Protein AF-A0A7S2A0U9-F1 (afdb_monomer)

Organism: Trieres chinensis (NCBI:txid1514140)

Sequence (235 aa):
ARPLRLPSRVHSVLRSARREAARLRARLDRDPSLDEVAASLGVSTERLRFYGLVGRNAVPVESTVEIYDPDAYGPDGNAAYADEETYESVTGKGEALLHSGEEEFVEEEEEWVEPQDKIVAPLRDFIPDRDEPKPDDAALQDIMRSDIDDLLTKTLDEREIAVIRMRFGISPENEDDSLVYREGMTFQTIGNHLGISRQRAAQIEAKALEKLRDSYSSVFIEQYLDDDHSAEVSL

Foldseek 3Di:
DAPDDDDPVLVVLLVQLVVLQVVVCVVVVDRDDLCSSCVVVVHDSVVSVVSVVVVDGDDPQQDKDKDDDPQLADPVRDGPPDDPVNVCVVVVDDDDDDDDDDDDDDPPPPDDDDDPPIDIGGNNVVDDDPVDDDPVRVVVVVVLLVVVVVLCVVFHDPLLSLLVQQQALRDDPVQPVPPSRNHGDQLPVSCVVVVHHSVVSVVSPVVSVVRSVVVVPDDPPVVVVPDPVVPPPDD

Solvent-accessible surface area (backbone atoms only — not comparable to full-atom values): 14672 Å² total; per-residue (Å²): 136,65,95,72,86,73,58,69,68,57,54,52,50,55,53,50,46,55,51,47,37,54,57,41,23,76,71,66,81,42,88,63,52,66,58,59,41,16,58,76,68,75,45,56,43,69,58,50,52,50,50,51,61,75,62,52,78,84,77,65,52,77,42,75,39,80,46,72,58,74,75,53,36,39,101,85,70,46,62,60,80,70,52,73,74,59,53,54,72,75,63,70,71,77,76,94,72,93,69,95,69,94,73,81,83,75,83,74,78,80,74,83,75,76,76,86,70,58,50,76,44,42,43,52,84,74,57,79,73,84,83,62,74,51,72,68,58,51,54,49,52,54,52,53,51,52,54,51,52,52,50,41,63,77,73,43,52,76,66,38,38,52,48,47,26,37,40,66,24,50,52,56,94,91,38,76,86,38,79,74,20,77,49,53,47,52,44,58,58,50,6,64,77,70,75,45,52,40,69,54,39,51,51,41,43,55,54,41,53,51,51,50,57,75,67,58,82,72,84,63,73,68,72,75,66,64,81,69,85,73,70,77,86,76,129

InterPro domains:
  IPR007630 RNA polymerase sigma-70 region 4 [PF04545] (155-213)
  IPR013324 RNA polymerase sigma factor, region 3/4-like [SSF88659] (2-51)
  IPR013324 RNA polymerase sigma factor, region 3/4-like [SSF88659] (123-225)
  IPR014284 RNA polymerase sigma-70-like domain [TIGR02937] (14-214)
  IPR036388 Winged helix-like DNA-binding domain superfamily [G3DSA:1.10.10.10] (2-51)
  IPR036388 Winged helix-like DNA-binding domain superfamily [G3DSA:1.10.10.10] (133-219)
  IPR050239 Sigma-70 factor family, RNA polymerase initiation factors [PTHR30603] (2-225)

Structure (mmCIF, N/CA/C/O backbone):
data_AF-A0A7S2A0U9-F1
#
_entry.id   AF-A0A7S2A0U9-F1
#
loop_
_atom_site.group_PDB
_atom_site.id
_atom_site.type_symbol
_atom_site.label_atom_id
_atom_site.label_alt_id
_atom_site.label_comp_id
_atom_site.label_asym_id
_atom_site.label_entity_id
_atom_site.label_seq_id
_atom_site.pdbx_PDB_ins_code
_atom_site.Cartn_x
_atom_site.Cartn_y
_atom_site.Cartn_z
_atom_site.occupancy
_atom_site.B_iso_or_equiv
_atom_site.auth_seq_id
_atom_site.auth_comp_id
_atom_site.auth_asym_id
_atom_site.auth_atom_id
_atom_site.pdbx_PDB_model_num
ATOM 1 N N . ALA A 1 1 ? 23.197 -16.837 -21.634 1.00 69.75 1 ALA A N 1
ATOM 2 C CA . ALA A 1 1 ? 21.802 -16.986 -21.165 1.00 69.75 1 ALA A CA 1
ATOM 3 C C . ALA A 1 1 ? 21.233 -15.594 -20.919 1.00 69.75 1 ALA A C 1
ATOM 5 O O . ALA A 1 1 ? 22.019 -14.701 -20.634 1.00 69.75 1 ALA A O 1
ATOM 6 N N . ARG A 1 2 ? 19.926 -15.373 -21.102 1.00 72.81 2 ARG A N 1
ATOM 7 C CA . ARG A 1 2 ? 19.296 -14.094 -20.734 1.00 72.81 2 ARG A CA 1
ATOM 8 C C . ARG A 1 2 ? 18.862 -14.150 -19.268 1.00 72.81 2 ARG A C 1
ATOM 10 O O . ARG A 1 2 ? 18.434 -15.230 -18.862 1.00 72.81 2 ARG A O 1
ATOM 17 N N . PRO A 1 3 ? 18.932 -13.033 -18.522 1.00 81.62 3 PRO A N 1
ATOM 18 C CA . PRO A 1 3 ? 18.423 -12.980 -17.152 1.00 81.62 3 PRO A CA 1
ATOM 19 C C . PRO A 1 3 ? 16.916 -13.268 -17.123 1.00 81.62 3 PRO A C 1
ATOM 21 O O . PRO A 1 3 ? 16.460 -14.078 -16.326 1.00 81.62 3 PRO A O 1
ATOM 24 N N . LEU A 1 4 ? 16.162 -12.715 -18.083 1.00 82.00 4 LEU A N 1
ATOM 25 C CA . LEU A 1 4 ? 14.758 -13.056 -18.301 1.00 82.00 4 LEU A CA 1
ATOM 26 C C . LEU A 1 4 ? 14.616 -14.112 -19.407 1.00 82.00 4 LEU A C 1
ATOM 28 O O . LEU A 1 4 ? 15.060 -13.917 -20.546 1.00 82.00 4 LEU A O 1
ATOM 32 N N . ARG A 1 5 ? 13.985 -15.245 -19.088 1.00 88.00 5 ARG A N 1
ATOM 33 C CA . ARG A 1 5 ? 13.731 -16.319 -20.058 1.00 88.00 5 ARG A CA 1
ATOM 34 C C . ARG A 1 5 ? 12.600 -15.915 -21.002 1.00 88.00 5 ARG A C 1
ATOM 36 O O . ARG A 1 5 ? 11.485 -15.665 -20.564 1.00 88.00 5 ARG A O 1
ATOM 43 N N . LEU A 1 6 ? 12.868 -15.925 -22.308 1.00 88.31 6 LEU A N 1
ATOM 44 C CA . LEU A 1 6 ? 11.858 -15.626 -23.325 1.00 88.31 6 LEU A CA 1
ATOM 45 C C . LEU A 1 6 ? 11.297 -16.913 -23.948 1.00 88.31 6 LEU A C 1
ATOM 47 O O . LEU A 1 6 ? 12.059 -17.855 -24.198 1.00 88.31 6 LEU A O 1
ATOM 51 N N . PRO A 1 7 ? 9.992 -16.964 -24.268 1.00 91.25 7 PRO A N 1
ATOM 52 C CA . PRO A 1 7 ? 9.419 -18.060 -25.039 1.00 91.25 7 PRO A CA 1
ATOM 53 C C . PRO A 1 7 ? 10.102 -18.228 -26.406 1.00 91.25 7 PRO A C 1
ATOM 55 O O . PRO A 1 7 ? 10.501 -17.255 -27.052 1.00 91.25 7 PRO A O 1
ATOM 58 N N . SER A 1 8 ? 10.179 -19.467 -26.898 1.00 89.06 8 SER A N 1
ATOM 59 C CA . SER A 1 8 ? 10.844 -19.805 -28.170 1.00 89.06 8 SER A CA 1
ATOM 60 C C . SER A 1 8 ? 10.292 -19.024 -29.370 1.00 89.06 8 SER A C 1
ATOM 62 O O . SER A 1 8 ? 11.064 -18.563 -30.211 1.00 89.06 8 SER A O 1
ATOM 64 N N . ARG A 1 9 ? 8.971 -18.798 -29.417 1.00 89.31 9 ARG A N 1
ATOM 65 C CA . ARG A 1 9 ? 8.305 -18.006 -30.464 1.00 89.31 9 ARG A CA 1
ATOM 66 C C . ARG A 1 9 ? 8.750 -16.538 -30.473 1.00 89.31 9 ARG A C 1
ATOM 68 O O . ARG A 1 9 ? 8.879 -15.945 -31.539 1.00 89.31 9 ARG A O 1
ATOM 75 N N . VAL A 1 10 ? 9.011 -15.945 -29.308 1.00 89.38 10 VAL A N 1
ATOM 76 C CA . VAL A 1 10 ? 9.509 -14.560 -29.214 1.00 89.38 10 VAL A CA 1
ATOM 77 C C . VAL A 1 10 ? 10.945 -14.498 -29.731 1.00 89.38 10 VAL A C 1
ATOM 79 O O . VAL A 1 10 ? 11.282 -13.638 -30.544 1.00 89.38 10 VAL A O 1
ATOM 82 N N . HIS A 1 11 ? 11.771 -15.479 -29.355 1.00 88.88 11 HIS A N 1
ATOM 83 C CA . HIS A 1 11 ? 13.123 -15.620 -29.889 1.00 88.88 11 HIS A CA 1
ATOM 84 C C . HIS A 1 11 ? 13.151 -15.765 -31.415 1.00 88.88 11 HIS A C 1
ATOM 86 O O . HIS A 1 11 ? 13.979 -15.124 -32.068 1.00 88.88 11 HIS A O 1
ATOM 92 N N . SER A 1 12 ? 12.263 -16.579 -31.996 1.00 90.25 12 SER A N 1
ATOM 93 C CA . SER A 1 12 ? 12.199 -16.746 -33.450 1.00 90.25 12 SER A CA 1
ATOM 94 C C . SER A 1 12 ? 11.775 -15.458 -34.151 1.00 90.25 12 SER A C 1
ATOM 96 O O . SER A 1 12 ? 12.406 -15.086 -35.135 1.00 90.25 12 SER A O 1
ATOM 98 N N . VAL A 1 13 ? 10.774 -14.742 -33.623 1.00 90.69 13 VAL A N 1
ATOM 99 C CA . VAL A 1 13 ? 10.306 -13.472 -34.204 1.00 90.69 13 VAL A CA 1
ATOM 100 C C . VAL A 1 13 ? 11.398 -12.403 -34.156 1.00 90.69 13 VAL A C 1
ATOM 102 O O . VAL A 1 13 ? 11.685 -11.797 -35.182 1.00 90.69 13 VAL A O 1
ATOM 105 N N . LEU A 1 14 ? 12.081 -12.222 -33.021 1.00 90.88 14 LEU A N 1
ATOM 106 C CA . LEU A 1 14 ? 13.183 -11.256 -32.903 1.00 90.88 14 LEU A CA 1
ATOM 107 C C . LEU A 1 14 ? 14.356 -11.577 -33.833 1.00 90.88 14 LEU A C 1
ATOM 109 O O . LEU A 1 14 ? 14.971 -10.682 -34.414 1.00 90.88 14 LEU A O 1
ATOM 113 N N . ARG A 1 15 ? 14.676 -12.865 -33.991 1.00 92.00 15 ARG A N 1
ATOM 114 C CA . ARG A 1 15 ? 15.719 -13.312 -34.918 1.00 92.00 15 ARG A CA 1
ATOM 115 C C . ARG A 1 15 ? 15.327 -13.039 -36.370 1.00 92.00 15 ARG A C 1
ATOM 117 O O . ARG A 1 15 ? 16.176 -12.575 -37.127 1.00 92.00 15 ARG A O 1
ATOM 124 N N . SER A 1 16 ? 14.076 -13.301 -36.746 1.00 92.69 16 SER A N 1
ATOM 125 C CA . SER A 1 16 ? 13.557 -12.980 -38.079 1.00 92.69 16 SER A CA 1
ATOM 126 C C . SER A 1 16 ? 13.543 -11.471 -38.323 1.00 92.69 16 SER A C 1
ATOM 128 O O . SER A 1 16 ? 14.020 -11.039 -39.365 1.00 92.69 16 SER A O 1
ATOM 130 N N . ALA A 1 17 ? 13.133 -10.665 -37.339 1.00 92.94 17 ALA A N 1
ATOM 131 C CA . ALA A 1 17 ? 13.141 -9.204 -37.429 1.00 92.94 17 ALA A CA 1
ATOM 132 C C . ALA A 1 17 ? 14.533 -8.631 -37.677 1.00 92.94 17 ALA A C 1
ATOM 134 O O . ALA A 1 17 ? 14.695 -7.793 -38.555 1.00 92.94 17 ALA A O 1
ATOM 135 N N . ARG A 1 18 ? 15.565 -9.129 -36.984 1.00 92.31 18 ARG A N 1
ATOM 136 C CA . ARG A 1 18 ? 16.952 -8.701 -37.238 1.00 92.31 18 ARG A CA 1
ATOM 137 C C . ARG A 1 18 ? 17.426 -9.039 -38.652 1.00 92.31 18 ARG A C 1
ATOM 139 O O . ARG A 1 18 ? 18.136 -8.241 -39.255 1.00 92.31 18 ARG A O 1
ATOM 146 N N . ARG A 1 19 ? 17.045 -10.206 -39.186 1.00 93.62 19 ARG A N 1
ATOM 147 C CA . ARG A 1 19 ? 17.391 -10.596 -40.565 1.00 93.62 19 ARG A CA 1
ATOM 148 C C . ARG A 1 19 ? 16.666 -9.732 -41.591 1.00 93.62 19 ARG A C 1
ATOM 150 O O . ARG A 1 19 ? 17.299 -9.287 -42.540 1.00 93.62 19 ARG A O 1
ATOM 157 N N . GLU A 1 20 ? 15.373 -9.489 -41.396 1.00 94.50 20 GLU A N 1
ATOM 158 C CA . GLU A 1 20 ? 14.592 -8.630 -42.290 1.00 94.50 20 GLU A CA 1
ATOM 159 C C . GLU A 1 20 ? 15.062 -7.179 -42.243 1.00 94.50 20 GLU A C 1
ATOM 161 O O . GLU A 1 20 ? 15.231 -6.568 -43.293 1.00 94.50 20 GLU A O 1
ATOM 166 N N . ALA A 1 21 ? 15.388 -6.654 -41.059 1.00 92.62 21 ALA A N 1
ATOM 167 C CA . ALA A 1 21 ? 15.993 -5.335 -40.925 1.00 92.62 21 ALA A CA 1
ATOM 168 C C . ALA A 1 21 ? 17.312 -5.239 -41.710 1.00 92.62 21 ALA A C 1
ATOM 170 O O . ALA A 1 21 ? 17.498 -4.295 -42.465 1.00 92.62 21 ALA A O 1
ATOM 171 N N . ALA A 1 22 ? 18.198 -6.239 -41.623 1.00 93.44 22 ALA A N 1
ATOM 172 C CA . ALA A 1 22 ? 19.435 -6.260 -42.410 1.00 93.44 22 ALA A CA 1
ATOM 173 C C . ALA A 1 22 ? 19.178 -6.327 -43.931 1.00 93.44 22 ALA A C 1
ATOM 175 O O . ALA A 1 22 ? 19.847 -5.644 -44.704 1.00 93.44 22 ALA A O 1
ATOM 176 N N . ARG A 1 23 ? 18.180 -7.109 -44.369 1.00 94.06 23 ARG A N 1
ATOM 177 C CA . ARG A 1 23 ? 17.760 -7.182 -45.782 1.00 94.06 23 ARG A CA 1
ATOM 178 C C . ARG A 1 23 ? 17.156 -5.875 -46.290 1.00 94.06 23 ARG A C 1
ATOM 180 O O . ARG A 1 23 ? 17.301 -5.559 -47.466 1.00 94.06 23 ARG A O 1
ATOM 187 N N . LEU A 1 24 ? 16.416 -5.159 -45.447 1.00 93.81 24 LEU A N 1
ATOM 188 C CA . LEU A 1 24 ? 15.844 -3.857 -45.781 1.00 93.81 24 LEU A CA 1
ATOM 189 C C . LEU A 1 24 ? 16.926 -2.776 -45.800 1.00 93.81 24 LEU A C 1
ATOM 191 O O . LEU A 1 24 ? 16.979 -2.040 -46.776 1.00 93.81 24 LEU A O 1
ATOM 195 N N . ARG A 1 25 ? 17.849 -2.761 -44.826 1.00 94.81 25 ARG A N 1
ATOM 196 C CA . ARG A 1 25 ? 19.035 -1.882 -44.826 1.00 94.81 25 ARG A CA 1
ATOM 197 C C . ARG A 1 25 ? 19.799 -1.960 -46.140 1.00 94.81 25 ARG A C 1
ATOM 199 O O . ARG A 1 25 ? 20.013 -0.943 -46.781 1.00 94.81 25 ARG A O 1
ATOM 206 N N . ALA A 1 26 ? 20.121 -3.176 -46.583 1.00 93.50 26 ALA A N 1
ATOM 207 C CA . ALA A 1 26 ? 20.860 -3.396 -47.826 1.00 93.50 26 ALA A CA 1
ATOM 208 C C . ALA A 1 26 ? 20.110 -2.947 -49.096 1.00 93.50 26 ALA A C 1
ATOM 210 O O . ALA A 1 26 ? 20.737 -2.740 -50.128 1.00 93.50 26 ALA A O 1
ATOM 211 N N . ARG A 1 27 ? 18.775 -2.836 -49.050 1.00 94.38 27 ARG A N 1
ATOM 212 C CA . ARG A 1 27 ? 17.951 -2.389 -50.187 1.00 94.38 27 ARG A CA 1
ATOM 213 C C . ARG A 1 27 ? 17.657 -0.893 -50.165 1.00 94.38 27 ARG A C 1
ATOM 215 O O . ARG A 1 27 ? 17.491 -0.307 -51.226 1.00 94.38 27 ARG A O 1
ATOM 222 N N . LEU A 1 28 ? 17.510 -0.319 -48.974 1.00 91.88 28 LEU A N 1
ATOM 223 C CA . LEU A 1 28 ? 17.081 1.063 -48.768 1.00 91.88 28 LEU A CA 1
ATOM 224 C C . LEU A 1 28 ? 18.252 2.028 -48.563 1.00 91.88 28 LEU A C 1
ATOM 226 O O . LEU A 1 28 ? 18.020 3.230 -48.557 1.00 91.88 28 LEU A O 1
ATOM 230 N N . ASP A 1 29 ? 19.463 1.505 -48.347 1.00 92.06 29 ASP A N 1
ATOM 231 C CA . ASP A 1 29 ? 20.669 2.269 -47.998 1.00 92.06 29 ASP A CA 1
ATOM 232 C C . ASP A 1 29 ? 20.475 3.200 -46.783 1.00 92.06 29 ASP A C 1
ATOM 234 O O . ASP A 1 29 ? 21.093 4.248 -46.638 1.00 92.06 29 ASP A O 1
ATOM 238 N N . ARG A 1 30 ? 19.562 2.811 -45.887 1.00 92.12 30 ARG A N 1
ATOM 239 C CA . ARG A 1 30 ? 19.275 3.488 -44.619 1.00 92.12 30 ARG A CA 1
ATOM 240 C C . ARG A 1 30 ? 18.777 2.502 -43.579 1.00 92.12 30 ARG A C 1
ATOM 242 O O . ARG A 1 30 ? 18.389 1.375 -43.899 1.00 92.12 30 ARG A O 1
ATOM 249 N N . ASP A 1 31 ? 18.705 2.957 -42.335 1.00 90.94 31 ASP A N 1
ATOM 250 C CA . ASP A 1 31 ? 18.021 2.215 -41.285 1.00 90.94 31 ASP A CA 1
ATOM 251 C C . ASP A 1 31 ? 16.507 2.120 -41.571 1.00 90.94 31 ASP A C 1
ATOM 253 O O . ASP A 1 31 ? 15.841 3.147 -41.752 1.00 90.94 31 ASP A O 1
ATOM 257 N N . PRO A 1 32 ? 15.941 0.898 -41.662 1.00 94.06 32 PRO A N 1
ATOM 258 C CA . PRO A 1 32 ? 14.524 0.703 -41.915 1.00 94.06 32 PRO A CA 1
ATOM 259 C C . PRO A 1 32 ? 13.719 1.022 -40.660 1.00 94.06 32 PRO A C 1
ATOM 261 O O . PRO A 1 32 ? 14.156 0.759 -39.535 1.00 94.06 32 PRO A O 1
ATOM 264 N N . SER A 1 33 ? 12.514 1.549 -40.854 1.00 94.12 33 SER A N 1
ATOM 265 C CA . SER A 1 33 ? 11.623 1.843 -39.735 1.00 94.12 33 SER A CA 1
ATOM 266 C C . SER A 1 33 ? 11.089 0.553 -39.103 1.00 94.12 33 SER A C 1
ATOM 268 O O . SER A 1 33 ? 11.038 -0.512 -39.729 1.00 94.12 33 SER A O 1
ATOM 270 N N . LEU A 1 34 ? 10.653 0.640 -37.841 1.00 91.31 34 LEU A N 1
ATOM 2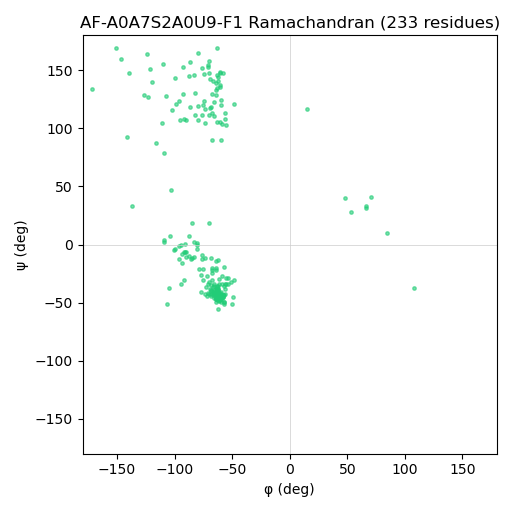71 C CA . LEU A 1 34 ? 9.995 -0.490 -37.176 1.00 91.31 34 LEU A CA 1
ATOM 272 C C . LEU A 1 34 ? 8.740 -0.944 -37.936 1.00 91.31 34 LEU A C 1
ATOM 274 O O . LEU A 1 34 ? 8.479 -2.145 -37.981 1.00 91.31 34 LEU A O 1
ATOM 278 N N . ASP A 1 35 ? 8.016 -0.014 -38.564 1.00 94.69 35 ASP A N 1
ATOM 279 C CA . ASP A 1 35 ? 6.836 -0.302 -39.385 1.00 94.69 35 ASP A CA 1
ATOM 280 C C . ASP A 1 35 ? 7.191 -1.088 -40.652 1.00 94.69 35 ASP A C 1
ATOM 282 O O . ASP A 1 35 ? 6.534 -2.078 -40.968 1.00 94.69 35 ASP A O 1
ATOM 286 N N . GLU A 1 36 ? 8.269 -0.714 -41.349 1.00 93.38 36 GLU A N 1
ATOM 287 C CA . GLU A 1 36 ? 8.738 -1.403 -42.561 1.00 93.38 36 GLU A CA 1
ATOM 288 C C . GLU A 1 36 ? 9.169 -2.846 -42.261 1.00 93.38 36 GLU A C 1
ATOM 290 O O . GLU A 1 36 ? 8.848 -3.779 -43.004 1.00 93.38 36 GLU A O 1
ATOM 295 N N . VAL A 1 37 ? 9.859 -3.051 -41.133 1.00 94.50 37 VAL A N 1
ATOM 296 C CA . VAL A 1 37 ? 10.270 -4.386 -40.674 1.00 94.50 37 VAL A CA 1
ATOM 297 C C . VAL A 1 37 ? 9.055 -5.217 -40.249 1.00 94.50 37 VAL A C 1
ATOM 299 O O . VAL A 1 37 ? 8.978 -6.404 -40.580 1.00 94.50 37 VAL A O 1
ATOM 302 N N . ALA A 1 38 ? 8.103 -4.615 -39.533 1.00 95.06 38 ALA A N 1
ATOM 303 C CA . ALA A 1 38 ? 6.884 -5.279 -39.079 1.00 95.06 38 ALA A CA 1
ATOM 304 C C . ALA A 1 38 ? 6.000 -5.712 -40.261 1.00 95.06 38 ALA A C 1
ATOM 306 O O . ALA A 1 38 ? 5.602 -6.879 -40.335 1.00 95.06 38 ALA A O 1
ATOM 307 N N . ALA A 1 39 ? 5.794 -4.816 -41.232 1.00 94.19 39 ALA A N 1
ATOM 308 C CA . ALA A 1 39 ? 5.051 -5.086 -42.457 1.00 94.19 39 ALA A CA 1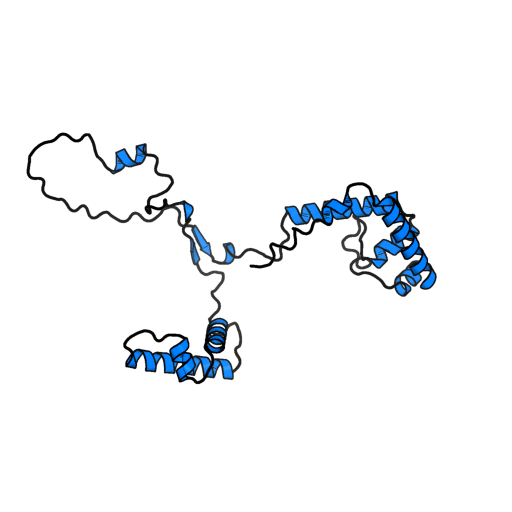
ATOM 309 C C . ALA A 1 39 ? 5.679 -6.230 -43.271 1.00 94.19 39 ALA A C 1
ATOM 311 O O . ALA A 1 39 ? 4.969 -7.147 -43.680 1.00 94.19 39 ALA A O 1
ATOM 312 N N . SER A 1 40 ? 7.010 -6.240 -43.432 1.00 93.12 40 SER A N 1
ATOM 313 C CA . SER A 1 40 ? 7.734 -7.317 -44.134 1.00 93.12 40 SER A CA 1
ATOM 314 C C . SER A 1 40 ? 7.570 -8.685 -43.455 1.00 93.12 40 SER A C 1
ATOM 316 O O . SER A 1 40 ? 7.509 -9.722 -44.115 1.00 93.12 40 SER A O 1
ATOM 318 N N . LEU A 1 41 ? 7.474 -8.705 -42.123 1.00 92.06 41 LEU A N 1
ATOM 319 C CA . LEU A 1 41 ? 7.280 -9.928 -41.342 1.00 92.06 41 LEU A CA 1
ATOM 320 C C . LEU A 1 41 ? 5.819 -10.390 -41.241 1.00 92.06 41 LEU A C 1
ATOM 322 O O . LEU A 1 41 ? 5.579 -11.486 -40.729 1.00 92.06 41 LEU A O 1
ATOM 326 N N . GLY A 1 42 ? 4.852 -9.569 -41.659 1.00 93.38 42 GLY A N 1
ATOM 327 C CA . GLY A 1 42 ? 3.428 -9.832 -41.437 1.00 93.38 42 GLY A CA 1
ATOM 328 C C . GLY A 1 42 ? 3.031 -9.789 -39.955 1.00 93.38 42 GLY A C 1
ATOM 329 O O . GLY A 1 42 ? 2.176 -10.557 -39.514 1.00 93.38 42 GLY A O 1
ATOM 330 N N . VAL A 1 43 ? 3.681 -8.934 -39.160 1.00 92.81 43 VAL A N 1
ATOM 331 C CA . VAL A 1 43 ? 3.401 -8.735 -37.727 1.00 92.81 43 VAL A CA 1
ATOM 332 C C . VAL A 1 43 ? 3.043 -7.265 -37.498 1.00 92.81 43 VAL A C 1
ATOM 334 O O . VAL A 1 43 ? 3.518 -6.404 -38.226 1.00 92.81 43 VAL A O 1
ATOM 337 N N . SER A 1 44 ? 2.223 -6.946 -36.493 1.00 95.38 44 SER A N 1
ATOM 338 C CA . SER A 1 44 ? 1.948 -5.544 -36.151 1.00 95.38 44 SER A CA 1
ATOM 339 C C . SER A 1 44 ? 3.167 -4.850 -35.533 1.00 95.38 44 SER A C 1
ATOM 341 O O . SER A 1 44 ? 3.945 -5.468 -34.795 1.00 95.38 44 SER A O 1
ATOM 343 N N . THR A 1 45 ? 3.309 -3.547 -35.787 1.00 93.94 45 THR A N 1
ATOM 344 C CA . THR A 1 45 ? 4.392 -2.721 -35.232 1.00 93.94 45 THR A CA 1
ATOM 345 C C . THR A 1 45 ? 4.395 -2.730 -33.712 1.00 93.94 45 THR A C 1
ATOM 347 O O . THR A 1 45 ? 5.445 -2.930 -33.109 1.00 93.94 45 THR A O 1
ATOM 350 N N . GLU A 1 46 ? 3.233 -2.578 -33.073 1.00 92.81 46 GLU A N 1
ATOM 351 C CA . GLU A 1 46 ? 3.104 -2.621 -31.609 1.00 92.81 46 GLU A CA 1
ATOM 352 C C . GLU A 1 46 ? 3.642 -3.930 -31.032 1.00 92.81 46 GLU A C 1
ATOM 354 O O . GLU A 1 46 ? 4.388 -3.941 -30.054 1.00 92.81 46 GLU A O 1
ATOM 359 N N . ARG A 1 47 ? 3.335 -5.051 -31.690 1.00 90.69 47 ARG A N 1
ATOM 360 C CA . ARG A 1 47 ? 3.796 -6.370 -31.267 1.00 90.69 47 ARG A CA 1
ATOM 361 C C . ARG A 1 47 ? 5.300 -6.534 -31.462 1.00 90.69 47 ARG A C 1
ATOM 363 O O . ARG A 1 47 ? 5.959 -7.125 -30.607 1.00 90.69 47 ARG A O 1
ATOM 370 N N . LEU A 1 48 ? 5.857 -6.007 -32.553 1.00 92.25 48 LEU A N 1
ATOM 371 C CA . LEU A 1 48 ? 7.303 -6.009 -32.772 1.00 92.25 48 LEU A CA 1
ATOM 372 C C . LEU A 1 48 ? 8.032 -5.089 -31.779 1.00 92.25 48 LEU A C 1
ATOM 374 O O . LEU A 1 48 ? 9.075 -5.478 -31.257 1.00 92.25 48 LEU A O 1
ATOM 378 N N . ARG A 1 49 ? 7.460 -3.921 -31.463 1.00 91.62 49 ARG A N 1
ATOM 379 C CA . ARG A 1 49 ? 7.946 -2.982 -30.441 1.00 91.62 49 ARG A CA 1
ATOM 380 C C . ARG A 1 49 ? 7.954 -3.635 -29.062 1.00 91.62 49 ARG A C 1
ATOM 382 O O . ARG A 1 49 ? 8.981 -3.609 -28.390 1.00 91.62 49 ARG A O 1
ATOM 389 N N . PHE A 1 50 ? 6.858 -4.291 -28.683 1.00 90.31 50 PHE A N 1
ATOM 390 C CA . PHE A 1 50 ? 6.752 -5.038 -27.433 1.00 90.31 50 PHE A CA 1
ATOM 391 C C . PHE A 1 50 ? 7.796 -6.158 -27.352 1.00 90.31 50 PHE A C 1
ATOM 393 O O . PHE A 1 50 ? 8.543 -6.248 -26.380 1.00 90.31 50 PHE A O 1
ATOM 400 N N . TYR A 1 51 ? 7.928 -6.984 -28.395 1.00 89.88 51 TYR A N 1
ATOM 401 C CA . TYR A 1 51 ? 8.968 -8.015 -28.422 1.00 89.8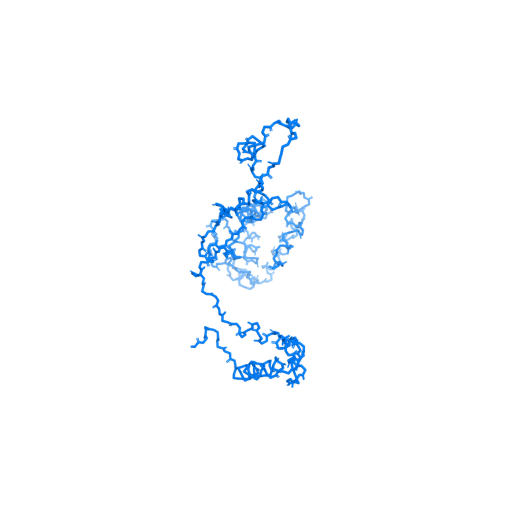8 51 TYR A CA 1
ATOM 402 C C . TYR A 1 51 ? 10.374 -7.428 -28.391 1.00 89.88 51 TYR A C 1
ATOM 404 O O . TYR A 1 51 ? 11.254 -8.018 -27.771 1.00 89.88 51 TYR A O 1
ATOM 412 N N . GLY A 1 52 ? 10.596 -6.282 -29.035 1.00 86.56 52 GLY A N 1
ATOM 413 C CA . GLY A 1 52 ? 11.848 -5.541 -28.969 1.00 86.56 52 GLY A CA 1
ATOM 414 C C . GLY A 1 52 ? 12.179 -5.111 -27.544 1.00 86.56 52 GLY A C 1
ATOM 415 O O . GLY A 1 52 ? 13.305 -5.337 -27.111 1.00 86.56 52 GLY A O 1
ATOM 416 N N . LEU A 1 53 ? 11.196 -4.571 -26.815 1.00 85.19 53 LEU A N 1
ATOM 417 C CA . LEU A 1 53 ? 11.317 -4.137 -25.422 1.00 85.19 53 LEU A CA 1
ATOM 418 C C . LEU A 1 53 ? 11.657 -5.309 -24.493 1.00 85.19 53 LEU A C 1
ATOM 420 O O . LEU A 1 53 ? 12.695 -5.297 -23.840 1.00 85.19 53 LEU A O 1
ATOM 424 N N . VAL A 1 54 ? 10.845 -6.369 -24.513 1.00 85.00 54 VAL A N 1
ATOM 425 C CA . VAL A 1 54 ? 11.056 -7.578 -23.691 1.00 85.00 54 VAL A CA 1
ATOM 426 C C . VAL A 1 54 ? 12.317 -8.344 -24.134 1.00 85.00 54 VAL A C 1
ATOM 428 O O . VAL A 1 54 ? 12.949 -9.072 -23.372 1.00 85.00 54 VAL A O 1
ATOM 431 N N . GLY A 1 55 ? 12.715 -8.163 -25.392 1.00 81.38 55 GLY A N 1
ATOM 432 C CA . GLY A 1 55 ? 13.924 -8.703 -25.996 1.00 81.38 55 GLY A CA 1
ATOM 433 C C . GLY A 1 55 ? 15.203 -7.926 -25.686 1.00 81.38 55 GLY A C 1
ATOM 434 O O . GLY A 1 55 ? 16.268 -8.341 -26.163 1.00 81.38 55 GLY A O 1
ATOM 435 N N . ARG A 1 56 ? 15.162 -6.837 -24.912 1.00 83.56 56 ARG A N 1
ATOM 436 C CA . ARG A 1 56 ? 16.378 -6.155 -24.440 1.00 83.56 56 ARG A CA 1
ATOM 437 C C . ARG A 1 56 ? 17.096 -7.010 -23.394 1.00 83.56 56 ARG A C 1
ATOM 439 O O . ARG A 1 56 ? 16.513 -7.915 -22.801 1.00 83.56 56 ARG A O 1
ATOM 446 N N . ASN A 1 57 ? 18.404 -6.824 -23.266 1.00 82.62 57 ASN A N 1
ATOM 447 C CA . ASN A 1 57 ? 19.128 -7.381 -22.126 1.00 82.62 57 ASN A CA 1
ATOM 448 C C . ASN A 1 57 ? 18.962 -6.407 -20.959 1.00 82.62 57 ASN A C 1
ATOM 450 O O . ASN A 1 57 ? 18.889 -5.203 -21.194 1.00 82.62 57 ASN A O 1
ATOM 454 N N . ALA A 1 58 ? 18.893 -6.929 -19.735 1.00 84.12 58 ALA A N 1
ATOM 455 C CA . ALA A 1 58 ? 18.923 -6.081 -18.552 1.00 84.12 58 ALA A CA 1
ATOM 456 C C . ALA A 1 58 ? 20.264 -5.336 -18.492 1.00 84.12 58 ALA A C 1
ATOM 458 O O . ALA A 1 58 ? 21.303 -5.914 -18.832 1.00 84.12 58 ALA A O 1
ATOM 459 N N . VAL A 1 59 ? 20.219 -4.072 -18.081 1.00 87.06 59 VAL A N 1
ATOM 460 C CA . VAL A 1 59 ? 21.413 -3.286 -17.765 1.00 87.06 59 VAL A CA 1
ATOM 461 C C . VAL A 1 59 ? 21.830 -3.654 -16.336 1.00 87.06 59 VAL A C 1
ATOM 463 O O . VAL A 1 59 ? 20.959 -3.707 -15.466 1.00 87.06 59 VAL A O 1
ATOM 466 N N . PRO A 1 60 ? 23.107 -3.991 -16.079 1.00 88.88 60 PRO A N 1
ATOM 467 C CA . PRO A 1 60 ? 23.580 -4.232 -14.722 1.00 88.88 60 PRO A CA 1
ATOM 468 C C . PRO A 1 60 ? 23.401 -2.980 -13.870 1.00 88.88 60 PRO A C 1
ATOM 470 O O . PRO A 1 60 ? 23.769 -1.897 -14.296 1.00 88.88 60 PRO A O 1
ATOM 473 N N . VAL A 1 61 ? 22.900 -3.129 -12.650 1.00 89.81 61 VAL A N 1
ATOM 474 C CA . VAL A 1 61 ? 22.679 -1.987 -11.749 1.00 89.81 61 VAL A CA 1
ATOM 475 C C . VAL A 1 61 ? 24.005 -1.345 -11.289 1.00 89.81 61 VAL A C 1
ATOM 477 O O . VAL A 1 61 ? 24.066 -0.171 -10.950 1.00 89.81 61 VAL A O 1
ATOM 480 N N . GLU A 1 62 ? 25.097 -2.108 -11.363 1.00 89.81 62 GLU A N 1
ATOM 481 C CA . GLU A 1 62 ? 26.472 -1.654 -11.116 1.00 89.81 62 GLU A CA 1
ATOM 482 C C . GLU A 1 62 ? 27.106 -0.925 -12.311 1.00 89.81 62 GLU A C 1
ATOM 484 O O . GLU A 1 62 ? 28.280 -0.567 -12.260 1.00 89.81 62 GLU A O 1
ATOM 489 N N . SER A 1 63 ? 26.390 -0.748 -13.428 1.00 89.25 63 SER A N 1
ATOM 490 C CA . SER A 1 63 ? 26.938 0.017 -14.548 1.00 89.25 63 SER A CA 1
ATOM 491 C C . SER A 1 63 ? 27.080 1.483 -14.157 1.00 89.25 63 SER A C 1
ATOM 493 O O . SER A 1 63 ? 26.107 2.079 -13.700 1.00 89.25 63 SER A O 1
ATOM 495 N N . THR A 1 64 ? 28.253 2.065 -14.384 1.00 87.25 64 THR A N 1
ATOM 496 C CA . THR A 1 64 ? 28.484 3.499 -14.201 1.00 87.25 64 THR A CA 1
ATOM 497 C C . THR A 1 64 ? 27.635 4.305 -15.177 1.00 87.25 64 THR A C 1
ATOM 499 O O . THR A 1 64 ? 27.598 3.999 -16.371 1.00 87.25 64 THR A O 1
ATOM 502 N N . VAL A 1 65 ? 26.965 5.329 -14.660 1.00 85.88 65 VAL A N 1
ATOM 503 C CA . VAL A 1 65 ? 26.236 6.328 -15.439 1.00 85.88 65 VAL A CA 1
ATOM 504 C C . VAL A 1 65 ? 26.856 7.686 -15.151 1.00 85.88 65 VAL A C 1
ATOM 506 O O . VAL A 1 65 ? 27.230 7.982 -14.017 1.00 85.88 65 VAL A O 1
ATOM 509 N N . GLU A 1 66 ? 26.977 8.487 -16.201 1.00 83.44 66 GLU A N 1
ATOM 510 C CA . GLU A 1 66 ? 27.372 9.886 -16.119 1.00 83.44 66 GLU A CA 1
ATOM 511 C C . GLU A 1 66 ? 26.105 10.718 -16.279 1.00 83.44 66 GLU A C 1
ATOM 513 O O . GLU A 1 66 ? 25.436 10.643 -17.316 1.00 83.44 66 GLU A O 1
ATOM 518 N N . ILE A 1 67 ? 25.746 11.455 -15.233 1.00 70.62 67 ILE A N 1
ATOM 519 C CA . ILE A 1 67 ? 24.614 12.376 -15.262 1.00 70.62 67 ILE A CA 1
ATOM 520 C C . ILE A 1 67 ? 25.166 13.794 -15.284 1.00 70.62 67 ILE A C 1
ATOM 522 O O . ILE A 1 67 ? 26.015 14.163 -14.471 1.00 70.62 67 ILE A O 1
ATOM 526 N N . TYR A 1 68 ? 24.677 14.555 -16.254 1.00 69.44 68 TYR A N 1
ATOM 527 C CA . TYR A 1 68 ? 24.940 15.976 -16.400 1.00 69.44 68 TYR A CA 1
ATOM 528 C C . TYR A 1 68 ? 23.827 16.719 -15.675 1.00 69.44 68 TYR A C 1
ATOM 530 O O . TYR A 1 68 ? 22.656 16.415 -15.913 1.00 69.44 68 TYR A O 1
ATOM 538 N N . ASP A 1 69 ? 24.185 17.655 -14.801 1.00 64.50 69 ASP A N 1
ATOM 539 C CA . ASP A 1 69 ? 23.214 18.573 -14.219 1.00 64.50 69 ASP A CA 1
ATOM 540 C C . ASP A 1 69 ? 22.686 19.497 -15.337 1.00 64.50 69 ASP A C 1
ATOM 542 O O . ASP A 1 69 ? 23.466 20.258 -15.919 1.00 64.50 69 ASP A O 1
ATOM 546 N N . PRO A 1 70 ? 21.397 19.400 -15.715 1.00 54.81 70 PRO A N 1
ATOM 547 C CA . PRO A 1 70 ? 20.836 20.227 -16.775 1.00 54.81 70 PRO A CA 1
ATOM 548 C C . PRO A 1 70 ? 20.758 21.710 -16.386 1.00 54.81 70 PRO A C 1
ATOM 550 O O . PRO A 1 70 ? 20.710 22.544 -17.286 1.00 54.81 70 PRO A O 1
ATOM 553 N N . ASP A 1 71 ? 20.784 22.036 -15.089 1.00 57.75 71 ASP A N 1
ATOM 554 C CA . ASP A 1 71 ? 20.740 23.412 -14.583 1.00 57.75 71 ASP A CA 1
ATOM 555 C C . ASP A 1 71 ? 22.142 24.037 -14.478 1.00 57.75 71 ASP A C 1
ATOM 557 O O . ASP A 1 71 ? 22.273 25.251 -14.309 1.00 57.75 71 ASP A O 1
ATOM 561 N N . ALA A 1 72 ? 23.206 23.242 -14.644 1.00 56.19 72 ALA A N 1
ATOM 562 C CA . ALA A 1 72 ? 24.577 23.749 -14.689 1.00 56.19 72 ALA A CA 1
ATOM 563 C C . ALA A 1 72 ? 24.864 24.584 -15.949 1.00 56.19 72 ALA A C 1
ATOM 565 O O . ALA A 1 72 ? 25.887 25.268 -15.993 1.00 56.19 72 ALA A O 1
ATOM 566 N N . TYR A 1 73 ? 23.975 24.568 -16.949 1.00 54.34 73 TYR A N 1
ATOM 567 C CA . TYR A 1 73 ? 24.141 25.274 -18.215 1.00 54.34 73 TYR A CA 1
ATOM 568 C C . TYR A 1 73 ? 22.947 26.177 -18.534 1.00 54.34 73 TYR A C 1
ATOM 570 O O . TYR A 1 73 ? 21.795 25.747 -18.536 1.00 54.34 73 TYR A O 1
ATOM 578 N N . GLY A 1 74 ? 23.228 27.442 -18.849 1.00 55.78 74 GLY A N 1
ATOM 579 C CA . GLY A 1 74 ? 22.254 28.377 -19.394 1.00 55.78 74 GLY A CA 1
ATOM 580 C C . GLY A 1 74 ? 21.727 27.936 -20.770 1.00 55.78 74 GLY A C 1
ATOM 581 O O . GLY A 1 74 ? 22.276 27.034 -21.407 1.00 55.78 74 GLY A O 1
ATOM 582 N N . PRO A 1 75 ? 20.662 28.579 -21.284 1.00 51.12 75 PRO A N 1
ATOM 583 C CA . PRO A 1 75 ? 20.063 28.256 -22.587 1.00 51.12 75 PRO A CA 1
ATOM 584 C C . PRO A 1 75 ? 21.009 28.464 -23.786 1.00 51.12 75 PRO A C 1
ATOM 586 O O . PRO A 1 75 ? 20.704 28.030 -24.896 1.00 51.12 75 PRO A O 1
ATOM 589 N N . ASP A 1 76 ? 22.132 29.142 -23.569 1.00 57.00 76 ASP A N 1
ATOM 590 C CA . ASP A 1 76 ? 23.235 29.369 -24.500 1.00 57.00 76 ASP A CA 1
ATOM 591 C C . ASP A 1 76 ? 24.330 28.285 -24.434 1.00 57.00 76 ASP A C 1
ATOM 593 O O . ASP A 1 76 ? 25.217 28.272 -25.285 1.00 57.00 76 ASP A O 1
ATOM 597 N N . GLY A 1 77 ? 24.249 27.355 -23.475 1.00 49.19 77 GLY A N 1
ATOM 598 C CA . GLY A 1 77 ? 25.235 26.295 -23.261 1.00 49.19 77 GLY A CA 1
ATOM 599 C C . GLY A 1 77 ? 26.435 26.708 -22.402 1.00 49.19 77 GLY A C 1
ATOM 600 O O . GLY A 1 77 ? 27.383 25.932 -22.308 1.00 49.19 77 GLY A O 1
ATOM 601 N N . ASN A 1 78 ? 26.402 27.885 -21.764 1.00 52.62 78 ASN A N 1
ATOM 602 C CA . ASN A 1 78 ? 27.448 28.356 -20.848 1.00 52.62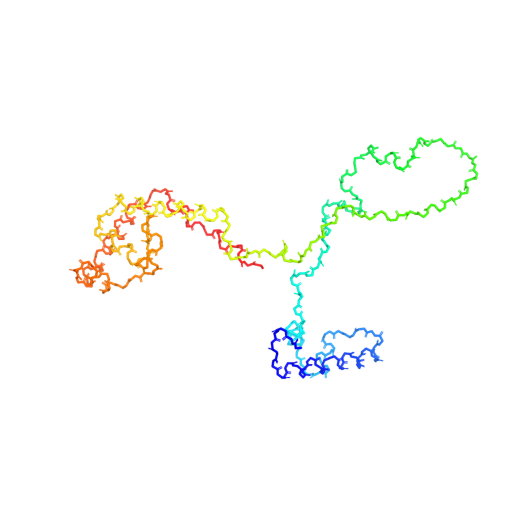 78 ASN A CA 1
ATOM 603 C C . ASN A 1 78 ? 27.140 27.992 -19.391 1.00 52.62 78 ASN A C 1
ATOM 605 O O . ASN A 1 78 ? 25.976 27.863 -19.022 1.00 52.62 78 ASN A O 1
ATOM 609 N N . ALA A 1 79 ? 28.170 27.844 -18.549 1.00 53.25 79 ALA A N 1
ATOM 610 C CA . ALA A 1 79 ? 27.992 27.500 -17.138 1.00 53.25 79 ALA A CA 1
ATOM 611 C C . ALA A 1 79 ? 27.138 28.556 -16.405 1.00 53.25 79 ALA A C 1
ATOM 613 O O . ALA A 1 79 ? 27.490 29.735 -16.387 1.00 53.25 79 ALA A O 1
ATOM 614 N N . ALA A 1 80 ? 26.043 28.135 -15.766 1.00 53.78 80 ALA A N 1
ATOM 615 C CA . ALA A 1 80 ? 25.068 29.025 -15.123 1.00 53.78 80 ALA A CA 1
ATOM 616 C C . ALA A 1 80 ? 25.638 29.830 -13.931 1.00 53.78 80 ALA A C 1
ATOM 618 O O . ALA A 1 80 ? 25.024 30.804 -13.495 1.00 53.78 80 ALA A O 1
ATOM 619 N N . TYR A 1 81 ? 26.813 29.438 -13.421 1.00 47.94 81 TYR A N 1
ATOM 620 C CA . TYR A 1 81 ? 27.483 30.030 -12.257 1.00 47.94 81 TYR A CA 1
ATOM 621 C C . TYR A 1 81 ? 28.673 30.947 -12.583 1.00 47.94 81 TYR A C 1
ATOM 623 O O . TYR A 1 81 ? 29.368 31.360 -11.657 1.00 47.94 81 TYR A O 1
ATOM 631 N N . ALA A 1 82 ? 28.942 31.275 -13.850 1.00 47.53 82 ALA A N 1
ATOM 632 C CA . ALA A 1 82 ? 29.989 32.249 -14.157 1.00 47.53 82 ALA A CA 1
ATOM 633 C C . ALA A 1 82 ? 29.499 33.665 -13.805 1.00 47.53 82 ALA A C 1
ATOM 635 O O . ALA A 1 82 ? 28.669 34.244 -14.504 1.00 47.53 82 ALA A O 1
ATOM 636 N N . ASP A 1 83 ? 29.995 34.218 -12.701 1.00 46.75 83 ASP A N 1
ATOM 637 C CA . ASP A 1 83 ? 29.899 35.645 -12.425 1.00 46.75 83 ASP A CA 1
ATOM 638 C C . ASP A 1 83 ? 30.660 36.451 -13.499 1.00 46.75 83 ASP A C 1
ATOM 640 O O . ASP A 1 83 ? 31.691 36.027 -14.027 1.00 46.75 83 ASP A O 1
ATOM 644 N N . GLU A 1 84 ? 30.128 37.628 -13.851 1.00 46.97 84 GLU A N 1
ATOM 645 C CA . GLU A 1 84 ? 30.659 38.519 -14.904 1.00 46.97 84 GLU A CA 1
ATOM 646 C C . GLU A 1 84 ? 32.150 38.861 -14.693 1.00 46.97 84 GLU A C 1
ATOM 648 O O . GLU A 1 84 ? 32.897 39.050 -15.653 1.00 46.97 84 GLU A O 1
ATOM 653 N N . GLU A 1 85 ? 32.600 38.865 -13.434 1.00 44.97 85 GLU A N 1
ATOM 654 C CA . GLU A 1 85 ? 33.976 39.164 -13.023 1.00 44.97 85 GLU A CA 1
ATOM 655 C C . GLU A 1 85 ? 34.969 38.054 -13.426 1.00 44.97 85 GLU A C 1
ATOM 657 O O . GLU A 1 85 ? 36.108 38.342 -13.806 1.00 44.97 85 GLU A O 1
ATOM 662 N N . THR A 1 86 ? 34.536 36.786 -13.450 1.00 49.50 86 THR A N 1
ATOM 663 C CA . THR A 1 86 ? 35.365 35.681 -13.954 1.00 49.50 86 THR A CA 1
ATOM 664 C C . THR A 1 86 ? 35.473 35.736 -15.482 1.00 49.50 86 THR A C 1
ATOM 666 O O . THR A 1 86 ? 36.556 35.508 -16.027 1.00 49.50 86 THR A O 1
ATOM 669 N N . TYR A 1 87 ? 34.403 36.128 -16.184 1.00 43.62 87 TYR A N 1
ATOM 670 C CA . TYR A 1 87 ? 34.364 36.221 -17.652 1.00 43.62 87 TYR A CA 1
ATOM 671 C C . TYR A 1 87 ? 35.363 37.250 -18.215 1.00 43.62 87 TYR A C 1
ATOM 673 O O . TYR A 1 87 ? 36.037 36.980 -19.214 1.00 43.62 87 TYR A O 1
ATOM 681 N N . GLU A 1 88 ? 35.536 38.400 -17.551 1.00 41.16 88 GLU A N 1
ATOM 682 C CA . GLU A 1 88 ? 36.522 39.422 -17.948 1.00 41.16 88 GLU A CA 1
ATOM 683 C C . GLU A 1 88 ? 37.975 38.955 -17.767 1.00 41.16 88 GLU A C 1
ATOM 685 O O . GLU A 1 88 ? 38.853 39.336 -18.548 1.00 41.16 88 GLU A O 1
ATOM 690 N N . SER A 1 89 ? 38.235 38.085 -16.785 1.00 43.09 89 SER A N 1
ATOM 691 C CA . SER A 1 89 ? 39.582 37.565 -16.518 1.00 43.09 89 SER A CA 1
ATOM 692 C C . SER A 1 89 ? 40.043 36.514 -17.535 1.00 43.09 89 SER A C 1
ATOM 694 O O . SER A 1 89 ? 41.238 36.433 -17.824 1.00 43.09 89 SER A O 1
ATOM 696 N N . VAL A 1 90 ? 39.105 35.745 -18.107 1.00 40.19 90 VAL A N 1
ATOM 697 C CA . VAL A 1 90 ? 39.400 34.686 -19.087 1.00 40.19 90 VAL A CA 1
ATOM 698 C C . VAL A 1 90 ? 39.332 35.203 -20.529 1.00 40.19 90 VAL A C 1
ATOM 700 O O . VAL A 1 90 ? 40.086 34.734 -21.373 1.00 40.19 90 VAL A O 1
ATOM 703 N N . THR A 1 91 ? 38.492 36.204 -20.830 1.00 39.41 91 THR A N 1
ATOM 704 C CA . THR A 1 91 ? 38.313 36.701 -22.212 1.00 39.41 91 THR A CA 1
ATOM 705 C C . THR A 1 91 ? 39.151 37.920 -22.582 1.00 39.41 91 THR A C 1
ATOM 707 O O . THR A 1 91 ? 39.093 38.352 -23.733 1.00 39.41 91 THR A O 1
ATOM 710 N N . GLY A 1 92 ? 39.949 38.467 -21.654 1.00 41.34 92 GLY A N 1
ATOM 711 C CA . GLY A 1 92 ? 41.027 39.405 -21.978 1.00 41.34 92 GLY A CA 1
ATOM 712 C C . GLY A 1 92 ? 40.619 40.539 -22.924 1.00 41.34 92 GLY A C 1
ATOM 713 O O . GLY A 1 92 ? 41.377 40.881 -23.826 1.00 41.34 92 GLY A O 1
ATOM 714 N N . LYS A 1 93 ? 39.421 41.114 -22.770 1.00 39.78 93 LYS A N 1
ATOM 715 C CA . LYS A 1 93 ? 38.960 42.243 -23.591 1.00 39.78 93 LYS A CA 1
ATOM 716 C C . LYS A 1 93 ? 38.922 43.518 -22.770 1.00 39.78 93 LYS A C 1
ATOM 718 O O . LYS A 1 93 ? 37.876 44.002 -22.354 1.00 39.78 93 LYS A O 1
ATOM 723 N N . GLY A 1 94 ? 40.117 44.078 -22.597 1.00 32.19 94 GLY A N 1
ATOM 724 C CA . GLY A 1 94 ? 40.280 45.505 -22.374 1.00 32.19 94 GLY A CA 1
ATOM 725 C C . GLY A 1 94 ? 39.743 46.292 -23.571 1.00 32.19 94 GLY A C 1
ATOM 726 O O . GLY A 1 94 ? 39.934 45.909 -24.722 1.00 32.19 94 GLY A O 1
ATOM 727 N N . GLU A 1 95 ? 39.029 47.364 -23.243 1.00 36.19 95 GLU A N 1
ATOM 728 C CA . GLU A 1 95 ? 38.770 48.574 -24.024 1.00 36.19 95 GLU A CA 1
ATOM 729 C C . GLU A 1 95 ? 39.078 48.534 -25.531 1.00 36.19 95 GLU A C 1
ATOM 731 O O . GLU A 1 95 ? 40.224 48.502 -25.978 1.00 36.19 95 GLU A O 1
ATOM 736 N N . ALA A 1 96 ? 38.020 48.697 -26.326 1.00 39.81 96 ALA A N 1
ATOM 737 C CA . ALA A 1 96 ? 38.096 49.003 -27.746 1.00 39.81 96 ALA A CA 1
ATOM 738 C C . ALA A 1 96 ? 38.838 50.333 -28.001 1.00 39.81 96 ALA A C 1
ATOM 740 O O . ALA A 1 96 ? 38.231 51.402 -28.096 1.00 39.81 96 ALA A O 1
ATOM 741 N N . LEU A 1 97 ? 40.158 50.267 -28.171 1.00 33.94 97 LEU A N 1
ATOM 742 C CA . LEU A 1 97 ? 40.944 51.298 -28.838 1.00 33.94 97 LEU A CA 1
ATOM 743 C C . LEU A 1 97 ? 41.017 50.964 -30.326 1.00 33.94 97 LEU A C 1
ATOM 745 O O . LEU A 1 97 ? 41.729 50.063 -30.755 1.00 33.94 97 LEU A O 1
ATOM 749 N N . LEU A 1 98 ? 40.281 51.738 -31.123 1.00 44.34 98 LEU A N 1
ATOM 750 C CA . LEU A 1 98 ? 40.381 51.757 -32.579 1.00 44.34 98 LEU A CA 1
ATOM 751 C C . LEU A 1 98 ? 41.831 52.049 -32.987 1.00 44.34 98 LEU A C 1
ATOM 753 O O . LEU A 1 98 ? 42.259 53.203 -32.943 1.00 44.34 98 LEU A O 1
ATOM 757 N N . HIS A 1 99 ? 42.577 51.027 -33.398 1.00 34.22 99 HIS A N 1
ATOM 758 C CA . HIS A 1 99 ? 43.797 51.187 -34.180 1.00 34.22 99 HIS A CA 1
ATOM 759 C C . HIS A 1 99 ? 43.664 50.402 -35.480 1.00 34.22 99 HIS A C 1
ATOM 761 O O . HIS A 1 99 ? 43.304 49.233 -35.518 1.00 34.22 99 HIS A O 1
ATOM 767 N N . SER A 1 100 ? 43.905 51.121 -36.569 1.00 39.06 100 SER A N 1
ATOM 768 C CA . SER A 1 100 ? 44.018 50.581 -37.913 1.00 39.06 100 SER A CA 1
ATOM 769 C C . SER A 1 100 ? 45.381 49.906 -38.034 1.00 39.06 100 SER A C 1
ATOM 771 O O . SER A 1 100 ? 46.412 50.572 -38.004 1.00 39.06 100 SER A O 1
ATOM 773 N N . GLY A 1 101 ? 45.385 48.585 -38.146 1.00 38.66 101 GLY A N 1
ATOM 774 C CA . GLY A 1 101 ? 46.581 47.782 -38.361 1.00 38.66 101 GLY A CA 1
ATOM 775 C C . GLY A 1 101 ? 46.167 46.344 -38.630 1.00 38.66 101 GLY A C 1
ATOM 776 O O . GLY A 1 101 ? 45.264 45.841 -37.976 1.00 38.66 101 GLY A O 1
ATOM 777 N N . GLU A 1 102 ? 46.757 45.734 -39.652 1.00 51.28 102 GLU A N 1
ATOM 778 C CA . GLU A 1 102 ? 46.537 44.340 -40.036 1.00 51.28 102 GLU A CA 1
ATOM 779 C C . GLU A 1 102 ? 46.841 43.418 -38.843 1.00 51.28 102 GLU A C 1
ATOM 781 O O . GLU A 1 102 ? 47.991 43.327 -38.419 1.00 51.28 102 GLU A O 1
ATOM 786 N N . GLU A 1 103 ? 45.822 42.750 -38.299 1.00 38.50 103 GLU A N 1
ATOM 787 C CA . GLU A 1 103 ? 46.001 41.678 -37.317 1.00 38.50 103 GLU A CA 1
ATOM 788 C C . GLU A 1 103 ? 45.907 40.324 -38.027 1.00 38.50 103 GLU A C 1
ATOM 790 O O . GLU A 1 103 ? 44.914 40.005 -38.688 1.00 38.50 103 GLU A O 1
ATOM 795 N N . GLU A 1 104 ? 46.981 39.538 -37.917 1.00 43.31 104 GLU A N 1
ATOM 796 C CA . GLU A 1 104 ? 46.962 38.107 -38.206 1.00 43.31 104 GLU A CA 1
ATOM 797 C C . GLU A 1 104 ? 45.953 37.437 -37.268 1.00 43.31 104 GLU A C 1
ATOM 799 O O . GLU A 1 104 ? 46.093 37.487 -36.047 1.00 43.31 104 GLU A O 1
ATOM 804 N N . PHE A 1 105 ? 44.939 36.796 -37.852 1.00 35.84 105 PHE A N 1
ATOM 805 C CA . PHE A 1 105 ? 44.046 35.903 -37.125 1.00 35.84 105 PHE A CA 1
ATOM 806 C C . PHE A 1 105 ? 44.863 34.721 -36.597 1.00 35.84 105 PHE A C 1
ATOM 808 O O . PHE A 1 105 ? 45.246 33.831 -37.358 1.00 35.84 105 PHE A O 1
ATOM 815 N N . VAL A 1 106 ? 45.125 34.713 -35.293 1.00 47.00 106 VAL A N 1
ATOM 816 C CA . VAL A 1 106 ? 45.501 33.498 -34.575 1.00 47.00 106 VAL A CA 1
ATOM 817 C C . VAL A 1 106 ? 44.196 32.755 -34.308 1.00 47.00 106 VAL A C 1
ATOM 819 O O . VAL A 1 106 ? 43.377 33.205 -33.510 1.00 47.00 106 VAL A O 1
ATOM 822 N N . GLU A 1 107 ? 43.963 31.654 -35.024 1.00 45.69 107 GLU A N 1
ATOM 823 C CA . GLU A 1 107 ? 42.974 30.659 -34.602 1.00 45.69 107 GLU A CA 1
ATOM 824 C C . GLU A 1 107 ? 43.520 30.014 -33.325 1.00 45.69 107 GLU A C 1
ATOM 826 O O . GLU A 1 107 ? 44.300 29.064 -33.374 1.00 45.69 107 GLU A O 1
ATOM 831 N N . GLU A 1 108 ? 43.180 30.583 -32.170 1.00 50.28 108 GLU A N 1
ATOM 832 C CA . GLU A 1 108 ? 43.271 29.840 -30.921 1.00 50.28 108 GLU A CA 1
ATOM 833 C C . GLU A 1 108 ? 42.242 28.711 -31.018 1.00 50.28 108 GLU A C 1
ATOM 835 O O . GLU A 1 108 ? 41.035 28.950 -31.082 1.00 50.28 108 GLU A O 1
ATOM 840 N N . GLU A 1 109 ? 42.723 27.471 -31.125 1.00 47.94 109 GLU A N 1
ATOM 841 C CA . GLU A 1 109 ? 41.881 26.296 -30.929 1.00 47.94 109 GLU A CA 1
ATOM 842 C C . GLU A 1 109 ? 41.302 26.395 -29.515 1.00 47.94 109 GLU A C 1
ATOM 844 O O . GLU A 1 109 ? 42.015 26.183 -28.534 1.00 47.94 109 GLU A O 1
ATOM 849 N N . GLU A 1 110 ? 40.025 26.765 -29.401 1.00 47.06 110 GLU A N 1
ATOM 850 C CA . GLU A 1 110 ? 39.320 26.726 -28.124 1.00 47.06 110 GLU A CA 1
ATOM 851 C C . GLU A 1 110 ? 39.321 25.276 -27.619 1.00 47.06 110 GLU A C 1
ATOM 853 O O . GLU A 1 110 ? 38.637 24.391 -28.146 1.00 47.06 110 GLU A O 1
ATOM 858 N N . GLU A 1 111 ? 40.162 25.017 -26.619 1.00 44.41 111 GLU A N 1
ATOM 859 C CA . GLU A 1 111 ? 40.274 23.721 -25.969 1.00 44.41 111 GLU A CA 1
ATOM 860 C C . GLU A 1 111 ? 39.003 23.490 -25.145 1.00 44.41 111 GLU A C 1
ATOM 862 O O . GLU A 1 111 ? 38.743 24.181 -24.160 1.00 44.41 111 GLU A O 1
ATOM 867 N N . TRP A 1 112 ? 38.178 22.528 -25.569 1.00 48.81 112 TRP A N 1
ATOM 868 C CA . TRP A 1 112 ? 36.967 22.138 -24.850 1.00 48.81 112 TRP A CA 1
ATOM 869 C C . TRP A 1 112 ? 37.308 21.740 -23.409 1.00 48.81 112 TRP A C 1
ATOM 871 O O . TRP A 1 112 ? 37.864 20.667 -23.166 1.00 48.81 112 TRP A O 1
ATOM 881 N N . VAL A 1 113 ? 36.934 22.584 -22.447 1.00 50.88 113 VAL A N 1
ATOM 882 C CA . VAL A 1 113 ? 37.064 22.279 -21.020 1.00 50.88 113 VAL A CA 1
ATOM 883 C C . VAL A 1 113 ? 35.906 21.374 -20.612 1.00 50.88 113 VAL A C 1
ATOM 885 O O . VAL A 1 113 ? 34.737 21.740 -20.747 1.00 50.88 113 VAL A O 1
ATOM 888 N N . GLU A 1 114 ? 36.214 20.169 -20.128 1.00 53.41 114 GLU A N 1
ATOM 889 C CA . GLU A 1 114 ? 35.176 19.253 -19.661 1.00 53.41 114 GLU A CA 1
ATOM 890 C C . GLU A 1 114 ? 34.410 19.839 -18.456 1.00 53.41 114 GLU A C 1
ATOM 892 O O . GLU A 1 114 ? 35.042 20.306 -17.506 1.00 53.41 114 GLU A O 1
ATOM 897 N N . PRO A 1 115 ? 33.063 19.761 -18.452 1.00 54.03 115 PRO A N 1
ATOM 898 C CA . PRO A 1 115 ? 32.230 20.111 -17.305 1.00 54.03 115 PRO A CA 1
ATOM 899 C C . PRO A 1 115 ? 32.739 19.451 -16.020 1.00 54.03 115 PRO A C 1
ATOM 901 O O . PRO A 1 115 ? 32.814 18.224 -15.942 1.00 54.03 115 PRO A O 1
ATOM 904 N N . GLN A 1 116 ? 33.073 20.257 -15.015 1.00 55.69 116 GLN A N 1
ATOM 905 C CA . GLN A 1 116 ? 33.587 19.782 -13.725 1.00 55.69 116 GLN A CA 1
ATOM 906 C C . GLN A 1 116 ? 32.501 19.189 -12.806 1.00 55.69 116 GLN A C 1
ATOM 908 O O . GLN A 1 116 ? 32.825 18.456 -11.874 1.00 55.69 116 GLN A O 1
ATOM 913 N N . ASP A 1 117 ? 31.224 19.389 -13.147 1.00 61.53 117 ASP A N 1
ATOM 914 C CA . ASP A 1 117 ? 30.060 18.923 -12.382 1.00 61.53 117 ASP A CA 1
ATOM 915 C C . ASP A 1 117 ? 29.403 17.678 -13.011 1.00 61.53 117 ASP A C 1
ATOM 917 O O . ASP A 1 117 ? 28.190 17.599 -13.207 1.00 61.53 117 ASP A O 1
ATOM 921 N N . LYS A 1 118 ? 30.214 16.678 -13.378 1.00 68.69 118 LYS A N 1
ATOM 922 C CA . LYS A 1 118 ? 29.714 15.362 -13.811 1.00 68.69 118 LYS A CA 1
ATOM 923 C C . LYS A 1 118 ? 29.495 14.472 -12.592 1.00 68.69 118 LYS A C 1
ATOM 925 O O . LYS A 1 118 ? 30.452 14.106 -11.907 1.00 68.69 118 LYS A O 1
ATOM 930 N N . ILE A 1 119 ? 28.255 14.043 -12.353 1.00 75.06 119 ILE A N 1
ATOM 931 C CA . ILE A 1 119 ? 27.985 13.021 -11.337 1.00 75.06 119 ILE A CA 1
ATOM 932 C C . ILE A 1 119 ? 28.244 11.653 -11.968 1.00 75.06 119 ILE A C 1
ATOM 934 O O . ILE A 1 119 ? 27.517 11.212 -12.860 1.00 75.06 119 ILE A O 1
ATOM 938 N N . VAL A 1 120 ? 29.296 10.984 -11.495 1.00 82.94 120 VAL A N 1
ATOM 939 C CA . VAL A 1 120 ? 29.696 9.647 -11.947 1.00 82.94 120 VAL A CA 1
ATOM 940 C C . VAL A 1 120 ? 29.438 8.653 -10.823 1.00 82.94 120 VAL A C 1
ATOM 942 O O . VAL A 1 120 ? 30.180 8.593 -9.843 1.00 82.94 120 VAL A O 1
ATOM 945 N N . ALA A 1 121 ? 28.379 7.862 -10.964 1.00 86.75 121 ALA A N 1
ATOM 946 C CA . ALA A 1 121 ? 27.954 6.898 -9.952 1.00 86.75 121 ALA A CA 1
ATOM 947 C C . ALA A 1 121 ? 27.339 5.648 -10.610 1.00 86.75 121 ALA A C 1
ATOM 949 O O . ALA A 1 121 ? 26.968 5.678 -11.790 1.00 86.75 121 ALA A O 1
ATOM 950 N N . PRO A 1 122 ? 27.276 4.504 -9.907 1.00 90.06 122 PRO A N 1
ATOM 951 C CA . PRO A 1 122 ? 26.568 3.336 -10.414 1.00 90.06 122 PRO A CA 1
ATOM 952 C C . PRO A 1 122 ? 25.074 3.640 -10.580 1.00 90.06 122 PRO A C 1
ATOM 954 O O . PRO A 1 122 ? 24.474 4.337 -9.767 1.00 90.06 122 PRO A O 1
ATOM 957 N N . LEU A 1 123 ? 24.452 3.049 -11.604 1.00 88.44 123 LEU A N 1
ATOM 958 C CA . LEU A 1 123 ? 23.026 3.211 -11.913 1.00 88.44 123 LEU A CA 1
ATOM 959 C C . LEU A 1 123 ? 22.124 2.966 -10.692 1.00 88.44 123 LEU A C 1
ATOM 961 O O . LEU A 1 123 ? 21.082 3.603 -10.577 1.00 88.44 123 LEU A O 1
ATOM 965 N N . ARG A 1 124 ? 22.520 2.065 -9.784 1.00 89.19 124 ARG A N 1
ATOM 966 C CA . ARG A 1 124 ? 21.754 1.726 -8.573 1.00 89.19 124 ARG A CA 1
ATOM 967 C C . ARG A 1 124 ? 21.452 2.936 -7.693 1.00 89.19 124 ARG A C 1
ATOM 969 O O . ARG A 1 124 ? 20.382 2.968 -7.104 1.00 89.19 124 ARG A O 1
ATOM 976 N N . ASP A 1 125 ? 22.361 3.908 -7.641 1.00 87.19 125 ASP A N 1
ATOM 977 C CA . ASP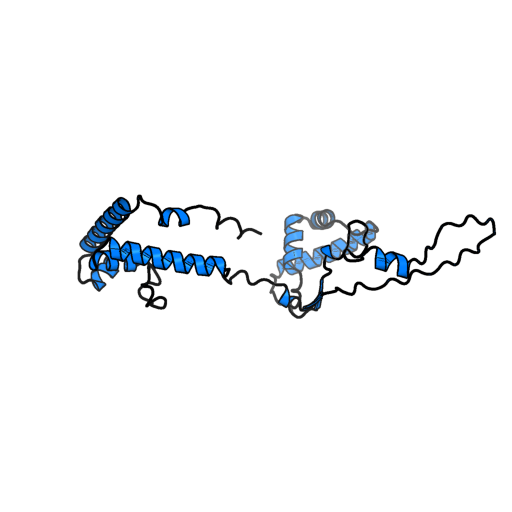 A 1 125 ? 22.241 5.069 -6.758 1.00 87.19 125 ASP A CA 1
ATOM 978 C C . ASP A 1 125 ? 21.168 6.055 -7.274 1.00 87.19 125 ASP A C 1
ATOM 980 O O . ASP A 1 125 ? 20.743 6.948 -6.549 1.00 87.19 125 ASP A O 1
ATOM 984 N N . PHE A 1 126 ? 20.685 5.864 -8.509 1.00 85.69 126 PHE A N 1
ATOM 985 C CA . PHE A 1 126 ? 19.650 6.682 -9.150 1.00 85.69 126 PHE A CA 1
ATOM 986 C C . PHE A 1 126 ? 18.306 5.964 -9.315 1.00 85.69 126 PHE A C 1
ATOM 988 O O . PHE A 1 126 ? 17.393 6.506 -9.939 1.00 85.69 126 PHE A O 1
ATOM 995 N N . ILE A 1 127 ? 18.169 4.732 -8.818 1.00 85.94 127 ILE A N 1
ATOM 996 C CA . ILE A 1 127 ? 16.892 4.014 -8.846 1.00 85.94 127 ILE A CA 1
ATOM 997 C C . ILE A 1 127 ? 16.172 4.317 -7.529 1.00 85.94 127 ILE A C 1
ATOM 999 O O . ILE A 1 127 ? 16.609 3.809 -6.497 1.00 85.94 127 ILE A O 1
ATOM 1003 N N . PRO A 1 128 ? 15.091 5.121 -7.534 1.00 82.44 128 PRO A N 1
ATOM 1004 C CA . PRO A 1 128 ? 14.343 5.386 -6.314 1.00 82.44 128 PRO A CA 1
ATOM 1005 C C . PRO A 1 128 ? 13.655 4.109 -5.833 1.00 82.44 128 PRO A C 1
ATOM 1007 O O . PRO A 1 128 ? 13.113 3.347 -6.644 1.00 82.44 128 PRO A O 1
ATOM 1010 N N . ASP A 1 129 ? 13.643 3.904 -4.517 1.00 86.31 129 ASP A N 1
ATOM 1011 C CA . ASP A 1 129 ? 12.761 2.918 -3.909 1.00 86.31 129 ASP A CA 1
ATOM 1012 C C . ASP A 1 129 ? 11.331 3.469 -3.941 1.00 86.31 129 ASP A C 1
ATOM 1014 O O . ASP A 1 129 ? 11.043 4.529 -3.389 1.00 86.31 129 ASP A O 1
ATOM 1018 N N . ARG A 1 130 ? 10.448 2.791 -4.676 1.00 83.25 130 ARG A N 1
ATOM 1019 C CA . ARG A 1 130 ? 9.033 3.173 -4.796 1.00 83.25 130 ARG A CA 1
ATOM 1020 C C . ARG A 1 130 ? 8.163 2.506 -3.730 1.00 83.25 130 ARG A C 1
ATOM 1022 O O . ARG A 1 130 ? 6.995 2.868 -3.617 1.00 83.25 130 ARG A O 1
ATOM 1029 N N . ASP A 1 131 ? 8.711 1.535 -3.002 1.00 82.62 131 ASP A N 1
ATOM 1030 C CA . ASP A 1 131 ? 8.010 0.810 -1.945 1.00 82.62 131 ASP A CA 1
ATOM 1031 C C . ASP A 1 131 ? 8.256 1.451 -0.565 1.00 82.62 131 ASP A C 1
ATOM 1033 O O . ASP A 1 131 ? 7.516 1.174 0.382 1.00 82.62 131 ASP A O 1
ATOM 1037 N N . GLU A 1 132 ? 9.266 2.320 -0.441 1.00 82.44 132 GLU A N 1
ATOM 1038 C CA . GLU A 1 132 ? 9.528 3.080 0.780 1.00 82.44 132 GLU A CA 1
ATOM 1039 C C . GLU A 1 132 ? 8.512 4.233 0.925 1.00 82.44 132 GLU A C 1
ATOM 1041 O O . GLU A 1 132 ? 8.423 5.095 0.043 1.00 82.44 132 GLU A O 1
ATOM 1046 N N . PRO A 1 133 ? 7.716 4.270 2.012 1.00 77.94 133 PRO A N 1
ATOM 1047 C CA . PRO A 1 133 ? 6.801 5.378 2.24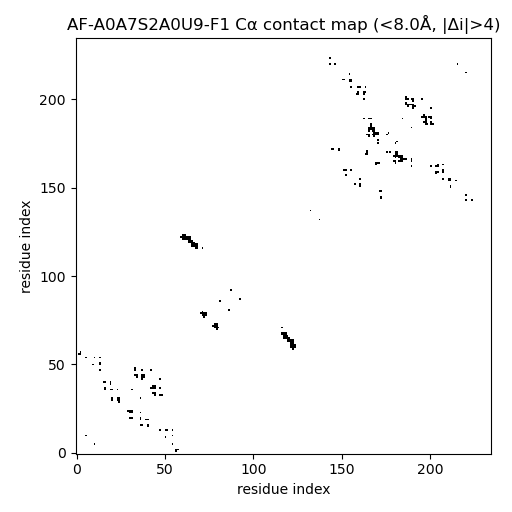9 1.00 77.94 133 PRO A CA 1
ATOM 1048 C C . PRO A 1 133 ? 7.595 6.668 2.457 1.00 77.94 133 PRO A C 1
ATOM 1050 O O . PRO A 1 133 ? 8.615 6.678 3.152 1.00 77.94 133 PRO A O 1
ATOM 1053 N N . LYS A 1 134 ? 7.113 7.780 1.890 1.00 84.62 134 LYS A N 1
ATOM 1054 C CA . LYS A 1 134 ? 7.733 9.086 2.128 1.00 84.62 134 LYS A CA 1
ATOM 1055 C C . LYS A 1 134 ? 7.676 9.406 3.630 1.00 84.62 134 LYS A C 1
ATOM 1057 O O . LYS A 1 134 ? 6.703 9.039 4.291 1.00 84.62 134 LYS A O 1
ATOM 1062 N N . PRO A 1 135 ? 8.670 10.122 4.183 1.00 86.38 135 PRO A N 1
ATOM 1063 C CA . PRO A 1 135 ? 8.673 10.480 5.602 1.00 86.38 135 PRO A CA 1
ATOM 1064 C C . PRO A 1 135 ? 7.420 11.269 6.006 1.00 86.38 135 PRO A C 1
ATOM 1066 O O . PRO A 1 135 ? 6.885 11.049 7.090 1.00 86.38 135 PRO A O 1
ATOM 1069 N N . ASP A 1 136 ? 6.921 12.127 5.115 1.00 85.19 136 ASP A N 1
ATOM 1070 C CA . ASP A 1 136 ? 5.688 12.888 5.326 1.00 85.19 136 ASP A CA 1
ATOM 1071 C C . ASP A 1 136 ? 4.459 11.967 5.395 1.00 85.19 136 ASP A C 1
ATOM 1073 O O . ASP A 1 136 ? 3.624 12.125 6.283 1.00 85.19 136 ASP A O 1
ATOM 1077 N N . ASP A 1 137 ? 4.384 10.960 4.517 1.00 84.81 137 ASP A N 1
ATOM 1078 C CA . ASP A 1 137 ? 3.294 9.976 4.508 1.00 84.81 137 ASP A CA 1
ATOM 1079 C C . ASP A 1 137 ? 3.325 9.106 5.773 1.00 84.81 137 ASP A C 1
ATOM 1081 O O . ASP A 1 137 ? 2.283 8.822 6.361 1.00 84.81 137 ASP A O 1
ATOM 1085 N N . ALA A 1 138 ? 4.518 8.699 6.218 1.00 85.56 138 ALA A N 1
ATOM 1086 C CA . ALA A 1 138 ? 4.689 7.933 7.450 1.00 85.56 138 ALA A CA 1
ATOM 1087 C C . ALA A 1 138 ? 4.253 8.745 8.682 1.00 85.56 138 ALA A C 1
ATOM 1089 O O . ALA A 1 138 ? 3.473 8.258 9.499 1.00 85.56 138 ALA A O 1
ATOM 1090 N N . ALA A 1 139 ? 4.680 10.009 8.779 1.00 88.00 139 ALA A N 1
ATOM 1091 C CA . ALA A 1 139 ? 4.260 10.903 9.855 1.00 88.00 139 ALA A CA 1
ATOM 1092 C C . ALA A 1 139 ? 2.742 11.150 9.837 1.00 88.00 139 ALA A C 1
ATOM 1094 O O . ALA A 1 139 ? 2.101 11.154 10.888 1.00 88.00 139 ALA A O 1
ATOM 1095 N N . LEU A 1 140 ? 2.152 11.319 8.650 1.00 87.69 140 LEU A N 1
ATOM 1096 C CA . LEU A 1 140 ? 0.708 11.466 8.489 1.00 87.69 140 LEU A CA 1
ATOM 1097 C C . LEU A 1 140 ? -0.041 10.226 8.992 1.00 87.69 140 LEU A C 1
ATOM 1099 O O . LEU A 1 140 ? -1.015 10.366 9.731 1.00 87.69 140 LEU A O 1
ATOM 1103 N N . GLN A 1 141 ? 0.428 9.023 8.645 1.00 85.75 141 GLN A N 1
ATOM 1104 C CA . GLN A 1 141 ? -0.158 7.768 9.125 1.00 85.75 141 GLN A CA 1
ATOM 1105 C C . GLN A 1 141 ? -0.115 7.646 10.652 1.00 85.75 141 GLN A C 1
ATOM 1107 O O . GLN A 1 141 ? -1.105 7.214 11.245 1.00 85.75 141 GLN A O 1
ATOM 1112 N N . ASP A 1 142 ? 0.984 8.047 11.292 1.00 86.69 142 ASP A N 1
ATOM 1113 C CA . ASP A 1 142 ? 1.103 8.019 12.753 1.00 86.69 142 ASP A CA 1
ATOM 1114 C C . ASP A 1 142 ? 0.102 8.970 13.423 1.00 86.69 142 ASP A C 1
ATOM 1116 O O . ASP A 1 142 ? -0.590 8.582 14.367 1.00 86.69 142 ASP A O 1
ATOM 1120 N N . ILE A 1 143 ? -0.048 10.189 12.894 1.00 88.19 143 ILE A N 1
ATOM 1121 C CA . ILE A 1 143 ? -1.036 11.156 13.397 1.00 88.19 143 ILE A CA 1
ATOM 1122 C C . ILE A 1 143 ? -2.457 10.605 13.207 1.00 88.19 143 ILE A C 1
ATOM 1124 O O . ILE A 1 143 ? -3.249 10.609 14.148 1.00 88.19 143 ILE A O 1
ATOM 1128 N N . MET A 1 144 ? -2.767 10.057 12.025 1.00 87.12 144 MET A N 1
ATOM 1129 C CA . MET A 1 144 ? -4.069 9.444 11.739 1.00 87.12 144 MET A CA 1
ATOM 1130 C C . MET A 1 144 ? -4.408 8.313 12.714 1.00 87.12 144 MET A C 1
ATOM 1132 O O . MET A 1 144 ? -5.546 8.215 13.173 1.00 87.12 144 MET A O 1
ATOM 1136 N N . ARG A 1 145 ? -3.440 7.445 13.031 1.00 87.19 145 ARG A N 1
ATOM 1137 C CA . ARG A 1 145 ? -3.634 6.353 13.997 1.00 87.19 145 ARG A CA 1
ATOM 1138 C C . ARG A 1 145 ? -3.953 6.888 15.386 1.00 87.19 145 ARG A C 1
ATOM 1140 O O . ARG A 1 145 ? -4.903 6.404 16.001 1.00 87.19 145 ARG A O 1
ATOM 1147 N N . SER A 1 146 ? -3.209 7.896 15.838 1.00 88.19 146 SER A N 1
ATOM 1148 C CA . SER A 1 146 ? -3.426 8.503 17.151 1.00 88.19 146 SER A CA 1
ATOM 1149 C C . SER A 1 146 ? -4.805 9.157 17.254 1.00 88.19 146 SER A C 1
ATOM 1151 O O . SER A 1 146 ? -5.546 8.912 18.206 1.00 88.19 146 SER A O 1
ATOM 1153 N N . ASP A 1 147 ? -5.223 9.886 16.216 1.00 87.50 147 ASP A N 1
ATOM 1154 C CA . ASP A 1 147 ? -6.546 10.516 16.161 1.00 87.50 147 ASP A CA 1
ATOM 1155 C C . ASP A 1 147 ? -7.693 9.494 16.153 1.00 87.50 147 ASP A C 1
ATOM 1157 O O . ASP A 1 147 ? -8.729 9.705 16.797 1.00 87.50 147 ASP A O 1
ATOM 1161 N N . ILE A 1 148 ? -7.523 8.368 15.450 1.00 88.06 148 ILE A N 1
ATOM 1162 C CA . ILE A 1 148 ? -8.485 7.258 15.473 1.00 88.06 148 ILE A CA 1
ATOM 1163 C C . ILE A 1 148 ? -8.580 6.672 16.885 1.00 88.06 148 ILE A C 1
ATOM 1165 O O . ILE A 1 148 ? -9.689 6.467 17.384 1.00 88.06 148 ILE A O 1
ATOM 1169 N N . ASP A 1 149 ? -7.453 6.416 17.547 1.00 89.12 149 ASP A N 1
ATOM 1170 C CA . ASP A 1 149 ? -7.442 5.854 18.899 1.00 89.12 149 ASP A CA 1
ATOM 1171 C C . ASP A 1 149 ? -8.075 6.809 19.925 1.00 89.12 149 ASP A C 1
ATOM 1173 O O . ASP A 1 149 ? -8.900 6.392 20.752 1.00 89.12 149 ASP A O 1
ATOM 1177 N N . ASP A 1 150 ? -7.799 8.104 19.813 1.00 88.44 150 ASP A N 1
ATOM 1178 C CA . ASP A 1 150 ? -8.438 9.153 20.604 1.00 88.44 150 ASP A CA 1
ATOM 1179 C C . ASP A 1 150 ? -9.956 9.206 20.380 1.00 88.44 150 ASP A C 1
ATOM 1181 O O . ASP A 1 150 ? -10.732 9.323 21.335 1.00 88.44 150 ASP A O 1
ATOM 1185 N N . LEU A 1 151 ? -10.411 9.095 19.130 1.00 88.25 151 LEU A N 1
ATOM 1186 C CA . LEU A 1 151 ? -11.836 9.078 18.807 1.00 88.25 151 LEU A CA 1
ATOM 1187 C C . LEU A 1 151 ? -12.531 7.858 19.423 1.00 88.25 151 LEU A C 1
ATOM 1189 O O . LEU A 1 151 ? -13.598 7.993 20.038 1.00 88.25 151 LEU A O 1
ATOM 1193 N N . LEU A 1 152 ? -11.940 6.673 19.251 1.00 90.62 152 LEU A N 1
ATOM 1194 C CA . LEU A 1 152 ? -12.493 5.422 19.760 1.00 90.62 152 LEU A CA 1
ATOM 1195 C C . LEU A 1 152 ? -12.624 5.472 21.285 1.00 90.62 152 LEU A C 1
ATOM 1197 O O . LEU A 1 152 ? -13.689 5.154 21.814 1.00 90.62 152 LEU A O 1
ATOM 1201 N N . THR A 1 153 ? -11.584 5.924 21.987 1.00 90.56 153 THR A N 1
ATOM 1202 C CA . THR A 1 153 ? -11.553 5.967 23.458 1.00 90.56 153 THR A CA 1
ATOM 1203 C C . THR A 1 153 ? -12.464 7.034 24.065 1.00 90.56 153 THR A C 1
ATOM 1205 O O . THR A 1 153 ? -13.042 6.803 25.127 1.00 90.56 153 THR A O 1
ATOM 1208 N N . LYS A 1 154 ? -12.643 8.186 23.405 1.00 90.12 154 LYS A N 1
ATOM 1209 C CA . LYS A 1 154 ? -13.527 9.262 23.894 1.00 90.12 154 LYS A CA 1
ATOM 1210 C C . LYS A 1 154 ? -15.013 8.971 23.662 1.00 90.12 154 LYS A C 1
ATOM 1212 O O . LYS A 1 154 ? -15.851 9.489 24.399 1.00 90.12 154 LYS A O 1
ATOM 1217 N N . THR A 1 155 ? -15.347 8.164 22.653 1.00 90.19 155 THR A N 1
ATOM 1218 C CA . THR A 1 155 ? -16.734 7.994 22.180 1.00 90.19 155 THR A CA 1
ATOM 1219 C C . THR A 1 155 ? -17.371 6.670 22.600 1.00 90.19 155 THR A C 1
ATOM 1221 O O . THR A 1 155 ? -1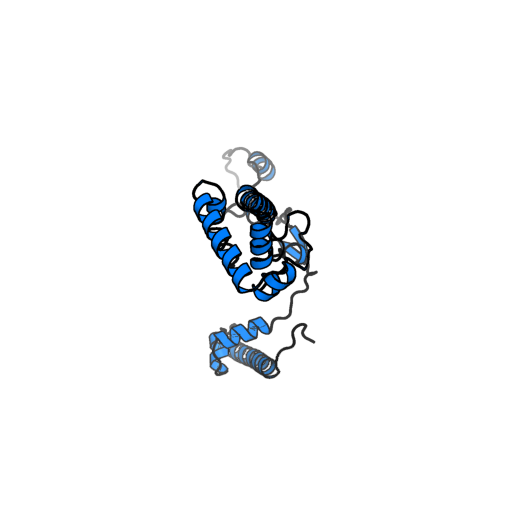8.574 6.605 22.878 1.00 90.19 155 THR A O 1
ATOM 1224 N N . LEU A 1 156 ? -16.587 5.594 22.600 1.00 93.81 156 LEU A N 1
ATOM 1225 C CA . LEU A 1 156 ? -17.081 4.228 22.735 1.00 93.81 156 LEU A CA 1
ATOM 1226 C C . LEU A 1 156 ? -16.700 3.620 24.084 1.00 93.81 156 LEU A C 1
ATOM 1228 O O . LEU A 1 156 ? -15.721 4.011 24.713 1.00 93.81 156 LEU A O 1
ATOM 1232 N N . ASP A 1 157 ? -17.480 2.635 24.528 1.00 95.06 157 ASP A N 1
ATOM 1233 C CA . ASP A 1 157 ? -17.089 1.815 25.676 1.00 95.06 157 ASP A CA 1
ATOM 1234 C C . ASP A 1 157 ? -16.070 0.725 25.285 1.00 95.06 157 ASP A C 1
ATOM 1236 O O . ASP A 1 157 ? -15.896 0.400 24.112 1.00 95.06 157 ASP A O 1
ATOM 1240 N N . GLU A 1 158 ? -15.401 0.113 26.267 1.00 93.81 158 GLU A N 1
ATOM 1241 C CA . GLU A 1 158 ? -14.349 -0.893 26.030 1.00 93.81 158 GLU A CA 1
ATOM 1242 C C . GLU A 1 158 ? -14.797 -2.058 25.128 1.00 93.81 158 GLU A C 1
ATOM 1244 O O . GLU A 1 158 ? -14.010 -2.598 24.348 1.00 93.81 158 GLU A O 1
ATOM 1249 N N . ARG A 1 159 ? -16.073 -2.459 25.212 1.00 94.38 159 ARG A N 1
ATOM 1250 C CA . ARG A 1 159 ? -16.617 -3.558 24.403 1.00 94.38 159 ARG A CA 1
ATOM 1251 C C . ARG A 1 159 ? -16.887 -3.124 22.971 1.00 94.38 159 ARG A C 1
ATOM 1253 O O . ARG A 1 159 ? -16.638 -3.900 22.051 1.00 94.38 159 ARG A O 1
ATOM 1260 N N . GLU A 1 160 ? -17.411 -1.921 22.787 1.00 96.00 160 GLU A N 1
ATOM 1261 C CA . GLU A 1 160 ? -17.613 -1.295 21.485 1.00 96.00 160 GLU A CA 1
ATOM 1262 C C . GLU A 1 160 ? -16.266 -1.079 20.776 1.00 96.00 160 GLU A C 1
ATOM 1264 O O . GLU A 1 160 ? -16.128 -1.490 19.623 1.00 96.00 160 GLU A O 1
ATOM 1269 N N . ILE A 1 161 ? -15.250 -0.563 21.483 1.00 94.88 161 ILE A N 1
ATOM 1270 C CA . ILE A 1 161 ? -13.878 -0.402 20.969 1.00 94.88 161 ILE A CA 1
ATOM 1271 C C . ILE A 1 161 ? -13.314 -1.746 20.507 1.00 94.88 161 ILE A C 1
ATOM 1273 O O . ILE A 1 161 ? -12.828 -1.851 19.383 1.00 94.88 161 ILE A O 1
ATOM 1277 N N . ALA A 1 162 ? -13.410 -2.792 21.335 1.00 92.94 162 ALA A N 1
ATOM 1278 C CA . ALA A 1 162 ? -12.887 -4.113 20.990 1.00 92.94 162 ALA A CA 1
ATOM 1279 C C . ALA A 1 162 ? -13.541 -4.689 19.722 1.00 92.94 162 ALA A C 1
ATOM 1281 O O . ALA A 1 162 ? -12.848 -5.234 18.863 1.00 92.94 162 ALA A O 1
ATOM 1282 N N . VAL A 1 163 ? -14.865 -4.544 19.575 1.00 95.44 163 VAL A N 1
ATOM 1283 C CA . VAL A 1 163 ? -15.574 -4.992 18.366 1.00 95.44 163 VAL A CA 1
ATOM 1284 C C . VAL A 1 163 ? -15.112 -4.211 17.138 1.00 95.44 163 VAL A C 1
ATOM 1286 O O . VAL A 1 163 ? -14.827 -4.839 16.122 1.00 95.44 163 VAL A O 1
ATOM 1289 N N . ILE A 1 164 ? -15.008 -2.881 17.219 1.00 95.44 164 ILE A N 1
ATOM 1290 C CA . ILE A 1 164 ? -14.581 -2.032 16.096 1.00 95.44 164 ILE A CA 1
ATOM 1291 C C . ILE A 1 164 ? -13.133 -2.335 15.693 1.00 95.44 164 ILE A C 1
ATOM 1293 O O . ILE A 1 164 ? -12.880 -2.630 14.525 1.00 95.44 164 ILE A O 1
ATOM 1297 N N . ARG A 1 165 ? -12.202 -2.376 16.652 1.00 93.38 165 ARG A N 1
ATOM 1298 C CA . ARG A 1 165 ? -10.790 -2.697 16.395 1.00 93.38 165 ARG A CA 1
ATOM 1299 C C . ARG A 1 165 ? -10.614 -4.055 15.726 1.00 93.38 165 ARG A C 1
ATOM 1301 O O . ARG A 1 165 ? -9.982 -4.144 14.678 1.00 93.38 165 ARG A O 1
ATOM 1308 N N . MET A 1 166 ? -11.242 -5.106 16.261 1.00 93.12 166 MET A N 1
ATOM 1309 C CA . MET A 1 166 ? -11.171 -6.443 15.656 1.00 93.12 166 MET A CA 1
ATOM 1310 C C . MET A 1 166 ? -11.849 -6.501 14.284 1.00 93.12 166 MET A C 1
ATOM 1312 O O . MET A 1 166 ? -11.424 -7.259 13.419 1.00 93.12 166 MET A O 1
ATOM 1316 N N . ARG A 1 167 ? -12.928 -5.741 14.071 1.00 94.94 167 ARG A N 1
ATOM 1317 C CA . ARG A 1 167 ? -13.692 -5.760 12.819 1.00 94.94 167 ARG A CA 1
ATOM 1318 C C . ARG A 1 167 ? -12.944 -5.120 11.660 1.00 94.94 167 ARG A C 1
ATOM 1320 O O . ARG A 1 167 ? -13.000 -5.661 10.558 1.00 94.94 167 ARG A O 1
ATOM 1327 N N . PHE A 1 168 ? -12.285 -3.997 11.914 1.00 93.38 168 PHE A N 1
ATOM 1328 C CA . PHE A 1 168 ? -11.590 -3.220 10.890 1.00 93.38 168 PHE A CA 1
ATOM 1329 C C . PHE A 1 168 ? -10.077 -3.455 10.872 1.00 93.38 168 PHE A C 1
ATOM 1331 O O . PHE A 1 168 ? -9.419 -2.967 9.963 1.00 93.38 168 PHE A O 1
ATOM 1338 N N . GLY A 1 169 ? -9.539 -4.234 11.816 1.00 91.50 169 GLY A N 1
ATOM 1339 C CA . GLY A 1 169 ? -8.100 -4.478 11.909 1.00 91.50 169 GLY A CA 1
ATOM 1340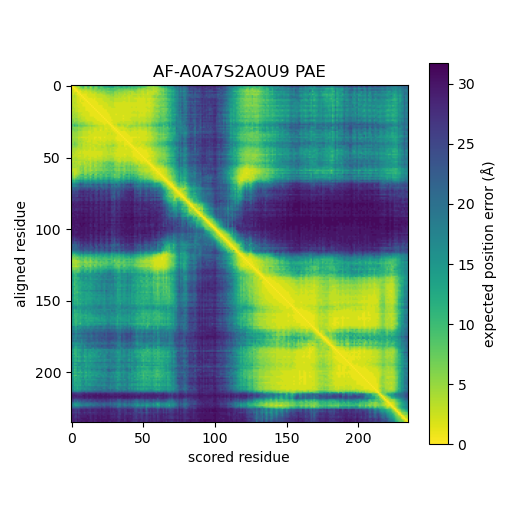 C C . GLY A 1 169 ? -7.336 -3.234 12.367 1.00 91.50 169 GLY A C 1
ATOM 1341 O O . GLY A 1 169 ? -6.304 -2.890 11.809 1.00 91.50 169 GLY A O 1
ATOM 1342 N N . ILE A 1 170 ? -7.888 -2.511 13.342 1.00 90.06 170 ILE A N 1
ATOM 1343 C CA . ILE A 1 170 ? -7.245 -1.322 13.911 1.00 90.06 170 ILE A CA 1
ATOM 1344 C C . ILE A 1 170 ? -6.488 -1.774 15.157 1.00 90.06 170 ILE A C 1
ATOM 1346 O O . ILE A 1 170 ? -7.108 -2.114 16.172 1.00 90.06 170 ILE A O 1
ATOM 1350 N N . SER A 1 171 ? -5.161 -1.820 15.059 1.00 85.31 171 SER A N 1
ATOM 1351 C CA . SER A 1 171 ? -4.287 -2.111 16.193 1.00 85.31 171 SER A CA 1
ATOM 1352 C C . SER A 1 171 ? -4.312 -0.954 17.197 1.00 85.31 171 SER A C 1
ATOM 1354 O O . SER A 1 171 ? -4.348 0.202 16.785 1.00 85.31 171 SER A O 1
ATOM 1356 N N . PRO A 1 172 ? -4.278 -1.235 18.510 1.00 80.88 172 PRO A N 1
ATOM 1357 C CA . PRO A 1 172 ? -3.883 -0.227 19.487 1.00 80.88 172 PRO A CA 1
ATOM 1358 C C . PRO A 1 172 ? -2.452 0.256 19.210 1.00 80.88 172 PRO A C 1
ATOM 1360 O O . PRO A 1 172 ? -1.616 -0.571 18.849 1.00 80.88 172 PRO A O 1
ATOM 1363 N N . GLU A 1 173 ? -2.140 1.520 19.521 1.00 71.62 173 GLU A N 1
ATOM 1364 C CA . GLU A 1 173 ? -0.785 2.101 19.362 1.00 71.62 173 GLU A CA 1
ATOM 1365 C C . GLU A 1 173 ? 0.357 1.229 19.937 1.00 71.62 173 GLU A C 1
ATOM 1367 O O . GLU A 1 173 ? 1.475 1.229 19.432 1.00 71.62 173 GLU A O 1
ATOM 1372 N N . ASN A 1 174 ? 0.092 0.445 20.988 1.00 75.38 174 ASN A N 1
ATOM 1373 C CA . ASN A 1 174 ? 1.099 -0.393 21.653 1.00 75.38 174 ASN A CA 1
ATOM 1374 C C . ASN A 1 174 ? 1.216 -1.825 21.089 1.00 75.38 174 ASN A C 1
ATOM 1376 O O . ASN A 1 174 ? 1.981 -2.631 21.621 1.00 75.38 174 ASN A O 1
ATOM 1380 N N . GLU A 1 175 ? 0.433 -2.179 20.068 1.00 76.81 175 GLU A N 1
ATOM 1381 C CA . GLU A 1 175 ? 0.291 -3.551 19.564 1.00 76.81 175 GLU A CA 1
ATOM 1382 C C . GLU A 1 175 ? 0.305 -3.629 18.024 1.00 76.81 175 GLU A C 1
ATOM 1384 O O . GLU A 1 175 ? -0.341 -4.499 17.438 1.00 76.81 175 GLU A O 1
ATOM 1389 N N . ASP A 1 176 ? 1.058 -2.757 17.351 1.00 68.44 176 ASP A N 1
ATOM 1390 C CA . ASP A 1 176 ? 1.124 -2.697 15.879 1.00 68.44 176 ASP A CA 1
ATOM 1391 C C . ASP A 1 176 ? 1.513 -4.031 15.208 1.00 68.44 176 ASP A C 1
ATOM 1393 O O . ASP A 1 176 ? 0.968 -4.387 14.163 1.00 68.44 176 ASP A O 1
ATOM 1397 N N . ASP A 1 177 ? 2.370 -4.835 15.846 1.00 71.50 177 ASP A N 1
ATOM 1398 C CA . ASP A 1 177 ? 2.777 -6.163 15.352 1.00 71.50 177 ASP A CA 1
ATOM 1399 C C . ASP A 1 177 ? 1.788 -7.298 15.694 1.00 71.50 177 ASP A C 1
ATOM 1401 O O . ASP A 1 177 ? 2.026 -8.476 15.392 1.00 71.50 177 ASP A O 1
ATOM 1405 N N . SER A 1 178 ? 0.659 -6.989 16.338 1.00 75.38 178 SER A N 1
ATOM 1406 C CA . SER A 1 178 ? -0.300 -7.997 16.781 1.00 75.38 178 SER A CA 1
ATOM 1407 C C . SER A 1 178 ? -1.010 -8.658 15.602 1.00 75.38 178 SER A C 1
ATOM 1409 O O . SER A 1 178 ? -1.804 -8.053 14.881 1.00 75.38 178 SER A O 1
ATOM 1411 N N . LEU A 1 179 ? -0.804 -9.972 15.458 1.00 74.75 179 LEU A N 1
ATOM 1412 C CA . LEU A 1 179 ? -1.491 -10.804 14.460 1.00 74.75 179 LEU A CA 1
ATOM 1413 C C . LEU A 1 179 ? -3.023 -10.753 14.581 1.00 74.75 179 LEU A C 1
ATOM 1415 O O . LEU A 1 179 ? -3.716 -11.111 13.634 1.00 74.75 179 LEU A O 1
ATOM 1419 N N . VAL A 1 180 ? -3.548 -10.330 15.735 1.00 74.06 180 VAL A N 1
ATOM 1420 C CA . VAL A 1 180 ? -4.988 -10.213 15.994 1.00 74.06 180 VAL A CA 1
ATOM 1421 C C . VAL A 1 180 ? -5.610 -9.093 15.157 1.00 74.06 180 VAL A C 1
ATOM 1423 O O . VAL A 1 180 ? -6.740 -9.246 14.706 1.00 74.06 180 VAL A O 1
ATOM 1426 N N . TYR A 1 181 ? -4.888 -7.999 14.912 1.00 79.69 181 TYR A N 1
ATOM 1427 C CA . TYR A 1 181 ? -5.442 -6.799 14.279 1.00 79.69 181 TYR A CA 1
ATOM 1428 C C . TYR A 1 181 ? -4.933 -6.565 12.852 1.00 79.69 181 TYR A C 1
ATOM 1430 O O . TYR A 1 181 ? -5.356 -5.613 12.217 1.00 79.69 181 TYR A O 1
ATOM 1438 N N . ARG A 1 182 ? -4.096 -7.451 12.292 1.00 74.75 182 ARG A N 1
ATOM 1439 C CA . ARG A 1 182 ? -3.587 -7.301 10.911 1.00 74.75 182 ARG A CA 1
ATOM 1440 C C . ARG A 1 182 ? -4.676 -7.302 9.839 1.00 74.75 182 ARG A C 1
ATOM 1442 O O . ARG A 1 182 ? -4.483 -6.721 8.778 1.00 74.75 182 ARG A O 1
ATOM 1449 N N . GLU A 1 183 ? -5.782 -7.997 10.089 1.00 82.69 183 GLU A N 1
ATOM 1450 C CA . GLU A 1 183 ? -6.902 -8.107 9.158 1.00 82.69 183 GLU A CA 1
ATOM 1451 C C . GLU A 1 183 ? -8.234 -8.020 9.907 1.00 82.69 183 GLU A C 1
ATOM 1453 O O . GLU A 1 183 ? -8.371 -8.485 11.041 1.00 82.69 183 GLU A O 1
ATOM 1458 N N . GLY A 1 184 ? -9.246 -7.458 9.245 1.00 87.94 184 GLY A N 1
ATOM 1459 C CA . GLY A 1 184 ? -10.594 -7.370 9.791 1.00 87.94 184 GLY A CA 1
ATOM 1460 C C . GLY A 1 184 ? -11.240 -8.743 10.013 1.00 87.94 184 GLY A C 1
ATOM 1461 O O . GLY A 1 184 ? -11.326 -9.579 9.111 1.00 87.94 184 GLY A O 1
ATOM 1462 N N . MET A 1 185 ? -11.760 -8.976 11.217 1.00 92.62 185 MET A N 1
ATOM 1463 C CA . MET A 1 185 ? -12.390 -10.236 11.602 1.00 92.62 185 MET A CA 1
ATOM 1464 C C . MET A 1 185 ? -13.883 -10.315 11.246 1.00 92.62 185 MET A C 1
ATOM 1466 O O . MET A 1 185 ? -14.624 -9.330 11.147 1.00 92.62 185 MET A O 1
ATOM 1470 N N . THR A 1 186 ? -14.385 -11.547 11.123 1.00 95.62 186 THR A N 1
ATOM 1471 C CA . THR A 1 186 ? -15.829 -11.802 10.991 1.00 95.62 186 THR A CA 1
ATOM 1472 C C . THR A 1 186 ? -16.546 -11.667 12.338 1.00 95.62 186 THR A C 1
ATOM 1474 O O . THR A 1 186 ? -15.983 -12.004 13.378 1.00 95.62 186 THR A O 1
ATOM 1477 N N . PHE A 1 187 ? -17.833 -11.295 12.345 1.00 97.31 187 PHE A N 1
ATOM 1478 C CA . PHE A 1 187 ? -18.635 -11.247 13.584 1.00 97.31 187 PHE A CA 1
ATOM 1479 C C . PHE A 1 187 ? -18.672 -12.561 14.362 1.00 97.31 187 PHE A C 1
ATOM 1481 O O . PHE A 1 187 ? -18.877 -12.551 15.571 1.00 97.31 187 PHE A O 1
ATOM 1488 N N . GLN A 1 188 ? -18.535 -13.697 13.676 1.00 96.19 188 GLN A N 1
ATOM 1489 C CA . GLN A 1 188 ? -18.507 -14.992 14.343 1.00 96.19 188 GLN A CA 1
ATOM 1490 C C . GLN A 1 188 ? -17.192 -15.182 15.101 1.00 96.19 188 GLN A C 1
ATOM 1492 O O . GLN A 1 188 ? -17.220 -15.583 16.260 1.00 96.19 188 GLN A O 1
ATOM 1497 N N . THR A 1 189 ? -16.065 -14.825 14.481 1.00 94.75 189 THR A N 1
ATOM 1498 C CA . THR A 1 189 ? -14.746 -14.826 15.126 1.00 94.75 189 THR A CA 1
ATOM 1499 C C . THR A 1 189 ? -14.712 -13.853 16.305 1.00 94.75 189 THR A C 1
ATOM 1501 O O . THR A 1 189 ? -14.351 -14.249 17.409 1.00 94.75 189 THR A O 1
ATOM 1504 N N . ILE A 1 190 ? -15.189 -12.620 16.105 1.00 95.19 190 ILE A N 1
ATOM 1505 C CA . ILE A 1 190 ? -15.283 -11.593 17.156 1.00 95.19 190 ILE A CA 1
ATOM 1506 C C . ILE A 1 190 ? -16.172 -12.077 18.308 1.00 95.19 190 ILE A C 1
ATOM 1508 O O . ILE A 1 190 ? -15.805 -11.969 19.475 1.00 95.19 190 ILE A O 1
ATOM 1512 N N . GLY A 1 191 ? -17.329 -12.665 17.988 1.00 94.75 191 GLY A N 1
ATOM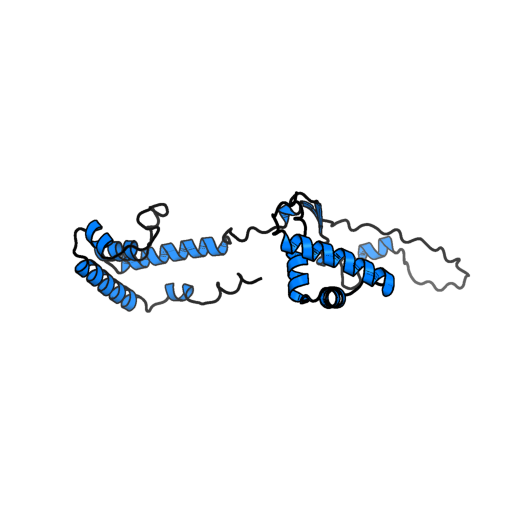 1513 C CA . GLY A 1 191 ? -18.233 -13.232 18.985 1.00 94.75 191 GLY A CA 1
ATOM 1514 C C . GLY A 1 191 ? -17.567 -14.316 19.832 1.00 94.75 191 GLY A C 1
ATOM 1515 O O . GLY A 1 191 ? -17.686 -14.291 21.055 1.00 94.75 191 GLY A O 1
ATOM 1516 N N . ASN A 1 192 ? -16.796 -15.208 19.204 1.00 94.94 192 ASN A N 1
ATOM 1517 C CA . ASN A 1 192 ? -16.031 -16.232 19.914 1.00 94.94 192 ASN A CA 1
ATOM 1518 C C . ASN A 1 192 ? -14.961 -15.619 20.836 1.00 94.94 192 ASN A C 1
ATOM 1520 O O . ASN A 1 192 ? -14.849 -16.054 21.979 1.00 94.94 192 ASN A O 1
ATOM 1524 N N . HIS A 1 193 ? -14.220 -14.601 20.379 1.00 92.25 193 HIS A N 1
ATOM 1525 C CA . HIS A 1 193 ? -13.210 -13.907 21.193 1.00 92.25 193 HIS A CA 1
ATOM 1526 C C . HIS A 1 193 ? -13.812 -13.192 22.410 1.00 92.25 193 HIS A C 1
ATOM 1528 O O . HIS A 1 193 ? -13.221 -13.206 23.487 1.00 92.25 193 HIS A O 1
ATOM 1534 N N . LEU A 1 194 ? -14.995 -12.593 22.256 1.00 93.06 194 LEU A N 1
ATOM 1535 C CA . LEU A 1 194 ? -15.654 -11.808 23.305 1.00 93.06 194 LEU A CA 1
ATOM 1536 C C . LEU A 1 194 ? -16.672 -12.609 24.138 1.00 93.06 194 LEU A C 1
ATOM 1538 O O . LEU A 1 194 ? -17.301 -12.052 25.040 1.00 93.06 194 LEU A O 1
ATOM 1542 N N . GLY A 1 195 ? -16.869 -13.897 23.839 1.00 95.88 195 GLY A N 1
ATOM 1543 C CA . GLY A 1 195 ? -17.852 -14.748 24.516 1.00 95.88 195 GLY A CA 1
ATOM 1544 C C . GLY A 1 195 ? -19.311 -14.333 24.272 1.00 95.88 195 GLY A C 1
ATOM 1545 O O . GLY A 1 195 ? -20.157 -14.503 25.150 1.00 95.88 195 GLY A O 1
ATOM 1546 N N . ILE A 1 196 ? -19.618 -13.766 23.101 1.00 96.88 196 ILE A N 1
ATOM 1547 C CA . ILE A 1 196 ? -20.956 -13.294 22.710 1.00 96.88 196 ILE A CA 1
ATOM 1548 C C . ILE A 1 196 ? -21.431 -13.946 21.407 1.00 96.88 196 ILE A C 1
ATOM 1550 O O . ILE A 1 196 ? -20.657 -14.500 20.630 1.00 96.88 196 ILE A O 1
ATOM 1554 N N . SER A 1 197 ? -22.733 -13.862 21.123 1.00 97.56 197 SER A N 1
ATOM 1555 C CA . SER A 1 197 ? -23.263 -14.364 19.853 1.00 97.56 197 SER A CA 1
ATOM 1556 C C . SER A 1 197 ? -22.840 -13.482 18.672 1.00 97.56 197 SER A C 1
ATOM 1558 O O . SER A 1 197 ? -22.683 -12.268 18.806 1.00 97.56 197 SER A O 1
ATOM 1560 N N . ARG A 1 198 ? -22.758 -14.077 17.473 1.00 97.31 198 ARG A N 1
ATOM 1561 C CA . ARG A 1 198 ? -22.532 -13.355 16.205 1.00 97.31 198 ARG A CA 1
ATOM 1562 C C . ARG A 1 198 ? -23.483 -12.163 16.039 1.00 97.31 198 ARG A C 1
ATOM 1564 O O . ARG A 1 198 ? -23.065 -11.081 15.645 1.00 97.31 198 ARG A O 1
ATOM 1571 N N . GLN A 1 199 ? -24.768 -12.369 16.330 1.00 97.44 199 GLN A N 1
ATOM 1572 C CA . GLN A 1 199 ? -25.783 -11.321 16.211 1.00 97.44 199 GLN A CA 1
ATOM 1573 C C . GLN A 1 199 ? -25.550 -10.201 17.228 1.00 97.44 199 GLN A C 1
ATOM 1575 O O . GLN A 1 199 ? -25.745 -9.035 16.902 1.00 97.44 199 GLN A O 1
ATOM 1580 N N . ARG A 1 200 ? -25.096 -10.538 18.442 1.00 97.06 200 ARG A N 1
ATOM 1581 C CA . ARG A 1 200 ? -24.754 -9.534 19.446 1.00 97.06 200 ARG A CA 1
ATOM 1582 C C . ARG A 1 200 ? -23.535 -8.710 19.029 1.00 97.06 200 ARG A C 1
ATOM 1584 O O . ARG A 1 200 ? -23.582 -7.499 19.194 1.00 97.06 200 ARG A O 1
ATOM 1591 N N . ALA A 1 201 ? -22.505 -9.332 18.452 1.00 96.50 201 ALA A N 1
ATOM 1592 C CA . ALA A 1 201 ? -21.348 -8.616 17.907 1.00 96.50 201 ALA A CA 1
ATOM 1593 C C . ALA A 1 201 ? -21.763 -7.615 16.811 1.00 96.50 201 ALA A C 1
ATOM 1595 O O . ALA A 1 201 ? -21.386 -6.450 16.880 1.00 96.50 201 ALA A O 1
ATOM 1596 N N . ALA A 1 202 ? -22.622 -8.031 15.872 1.00 96.81 202 ALA A N 1
ATOM 1597 C CA . ALA A 1 202 ? -23.143 -7.146 14.823 1.00 96.81 202 ALA A CA 1
ATOM 1598 C C . ALA A 1 202 ? -23.985 -5.979 15.379 1.00 96.81 202 ALA A C 1
ATOM 1600 O O . ALA A 1 202 ? -23.918 -4.862 14.880 1.00 96.81 202 ALA A O 1
ATOM 1601 N N . GLN A 1 203 ? -24.770 -6.211 16.437 1.00 97.69 203 GLN A N 1
ATOM 1602 C CA . GLN A 1 203 ? -25.512 -5.134 17.106 1.00 97.69 203 GLN A CA 1
ATOM 1603 C C . GLN A 1 203 ? -24.587 -4.115 17.781 1.00 97.69 203 GLN A C 1
ATOM 1605 O O . GLN A 1 203 ? -24.890 -2.925 17.768 1.00 97.69 203 GLN A O 1
ATOM 1610 N N . ILE A 1 204 ? -23.501 -4.583 18.404 1.00 97.19 204 ILE A N 1
ATOM 1611 C CA . ILE A 1 204 ? -22.521 -3.710 19.060 1.00 97.19 204 ILE A CA 1
ATOM 1612 C C . ILE A 1 204 ? -21.814 -2.845 18.015 1.00 97.19 204 ILE A C 1
ATOM 1614 O O . ILE A 1 204 ? -21.747 -1.639 18.208 1.00 97.19 204 ILE A O 1
ATOM 1618 N N . GLU A 1 205 ? -21.370 -3.425 16.895 1.00 96.69 205 GLU A N 1
ATOM 1619 C CA . GLU A 1 205 ? -20.770 -2.672 15.782 1.00 96.69 205 GLU A CA 1
ATOM 1620 C C . GLU A 1 205 ? -21.734 -1.603 15.251 1.00 96.69 205 GLU A C 1
ATOM 1622 O O . GLU A 1 205 ? -21.363 -0.437 15.183 1.00 96.69 205 GLU A O 1
ATOM 1627 N N . ALA A 1 206 ? -22.983 -1.965 14.935 1.00 96.75 206 ALA A N 1
ATOM 1628 C CA . ALA A 1 206 ? -23.957 -1.010 14.404 1.00 96.75 206 ALA A CA 1
ATOM 1629 C C . ALA A 1 206 ? -24.181 0.180 15.353 1.00 96.75 206 ALA A C 1
ATOM 1631 O O . ALA A 1 206 ? -24.192 1.328 14.916 1.00 96.75 206 ALA A O 1
ATOM 1632 N N . LYS A 1 207 ? -24.302 -0.091 16.658 1.00 95.69 207 LYS A N 1
ATOM 1633 C CA . LYS A 1 207 ? -24.463 0.948 17.681 1.00 95.69 207 LYS A CA 1
ATOM 1634 C C . LYS A 1 207 ? -23.202 1.802 17.845 1.00 95.69 207 LYS A C 1
ATOM 1636 O O . LYS A 1 207 ? -23.303 3.010 18.033 1.00 95.69 207 LYS A O 1
ATOM 1641 N N . ALA A 1 208 ? -22.024 1.185 17.792 1.00 95.00 208 ALA A N 1
ATOM 1642 C CA . ALA A 1 208 ? -20.754 1.893 17.868 1.00 95.00 208 ALA A CA 1
ATOM 1643 C C . ALA A 1 208 ? -20.569 2.824 16.662 1.00 95.00 208 ALA A C 1
ATOM 1645 O O . ALA A 1 208 ? -20.239 3.988 16.842 1.00 95.00 208 ALA A O 1
ATOM 1646 N N . LEU A 1 209 ? -20.865 2.353 15.448 1.00 93.25 209 LEU A N 1
ATOM 1647 C CA . LEU A 1 209 ? -20.806 3.171 14.234 1.00 93.25 209 LEU A CA 1
ATOM 1648 C C . LEU A 1 209 ? -21.803 4.336 14.264 1.00 93.25 209 LEU A C 1
ATOM 1650 O O . LEU A 1 209 ? -21.462 5.430 13.828 1.00 93.25 209 LEU A O 1
ATOM 1654 N N . GLU A 1 210 ? -23.009 4.128 14.800 1.00 92.25 210 GLU A N 1
ATOM 1655 C CA . GLU A 1 210 ? -23.992 5.201 15.005 1.00 92.25 210 GLU A CA 1
ATOM 1656 C C . GLU A 1 210 ? -23.449 6.279 15.956 1.00 92.25 210 GLU A C 1
ATOM 1658 O O . GLU A 1 210 ? -23.430 7.455 15.603 1.00 92.25 210 GLU A O 1
ATOM 1663 N N . LYS A 1 211 ? -22.893 5.879 17.109 1.00 90.81 211 LYS A N 1
ATOM 1664 C CA . LYS A 1 211 ? -22.240 6.809 18.045 1.00 90.81 211 LYS A CA 1
ATOM 1665 C C . LYS A 1 211 ? -21.075 7.555 17.406 1.00 90.81 211 LYS A C 1
ATOM 1667 O O . LYS A 1 211 ? -20.978 8.768 17.568 1.00 90.81 211 LYS A O 1
ATOM 1672 N N . LEU A 1 212 ? -20.191 6.845 16.702 1.00 88.62 212 LEU A N 1
ATOM 1673 C CA . LEU A 1 212 ? -19.048 7.457 16.029 1.00 88.62 212 LEU A CA 1
ATOM 1674 C C . LEU A 1 212 ? -19.527 8.494 15.020 1.00 88.62 212 LEU A C 1
ATOM 1676 O O . LEU A 1 212 ? -19.022 9.606 15.049 1.00 88.62 212 LEU A O 1
ATOM 1680 N N . ARG A 1 213 ? -20.548 8.170 14.217 1.00 86.62 213 ARG A N 1
ATOM 1681 C CA . ARG A 1 213 ? -21.147 9.077 13.232 1.00 86.62 213 ARG A CA 1
ATOM 1682 C C . ARG A 1 213 ? -21.746 10.334 13.865 1.00 86.62 213 ARG A C 1
ATOM 1684 O O . ARG A 1 213 ? -21.531 11.423 13.342 1.00 86.62 213 ARG A O 1
ATOM 1691 N N . ASP A 1 214 ? -22.472 10.199 14.970 1.00 83.19 214 ASP A N 1
ATOM 1692 C CA . ASP A 1 214 ? -23.105 11.340 15.648 1.00 83.19 214 ASP A CA 1
ATOM 1693 C C . ASP A 1 214 ? -22.082 12.239 16.359 1.00 83.19 214 ASP A C 1
ATOM 1695 O O . ASP A 1 214 ? -22.288 13.444 16.505 1.00 83.19 214 ASP A O 1
ATOM 1699 N N . SER A 1 215 ? -20.950 11.659 16.758 1.00 77.69 215 SER A N 1
ATOM 1700 C CA . SER A 1 215 ? -19.802 12.378 17.323 1.00 77.69 215 SER A CA 1
ATOM 1701 C C . SER A 1 215 ? -18.951 13.059 16.243 1.00 77.69 215 SER A C 1
ATOM 1703 O O . SER A 1 215 ? -18.211 13.993 16.538 1.00 77.69 215 SER A O 1
ATOM 1705 N N . TYR A 1 216 ? -19.063 12.591 14.993 1.00 61.78 216 TYR A N 1
ATOM 1706 C CA . TYR A 1 216 ? -18.133 12.842 13.887 1.00 61.78 216 TYR A CA 1
ATOM 1707 C C . TYR A 1 216 ? -18.232 14.225 13.240 1.00 61.78 216 TYR A C 1
ATOM 1709 O O . TYR A 1 216 ? -17.396 14.566 12.414 1.00 61.78 216 TYR A O 1
ATOM 1717 N N . SER A 1 217 ? -19.236 15.039 13.569 1.00 52.88 217 SER A N 1
ATOM 1718 C CA . SER A 1 217 ? -19.510 16.263 12.800 1.00 52.88 217 SER A CA 1
ATOM 1719 C C . SER A 1 217 ? -18.688 17.493 13.209 1.00 52.88 217 SER A C 1
ATOM 1721 O O . SER A 1 217 ? -19.073 18.611 12.873 1.00 52.88 217 SER A O 1
ATOM 1723 N N . SER A 1 218 ? -17.567 17.356 13.923 1.00 50.25 218 SER A N 1
ATOM 1724 C CA . SER A 1 218 ? -16.725 18.522 14.205 1.00 50.25 218 SER A CA 1
ATOM 1725 C C . SER A 1 218 ? -15.222 18.222 14.136 1.00 50.25 218 SER A C 1
ATOM 1727 O O . SER A 1 218 ? -14.573 17.928 15.135 1.00 50.25 218 SER A O 1
ATOM 1729 N N . VAL A 1 219 ? -14.672 18.454 12.944 1.00 55.03 219 VAL A N 1
ATOM 1730 C CA . VAL A 1 219 ? -13.421 19.194 12.691 1.00 55.03 219 VAL A CA 1
ATOM 1731 C C . VAL A 1 219 ? -12.179 18.402 12.258 1.00 55.03 219 VAL A C 1
ATOM 1733 O O . VAL A 1 219 ? -11.481 18.935 11.407 1.00 55.03 219 VAL A O 1
ATOM 1736 N N . PHE A 1 220 ? -11.874 17.189 12.743 1.00 65.31 220 PHE A N 1
ATOM 1737 C CA . PHE A 1 220 ? -10.509 16.649 12.530 1.00 65.31 220 PHE A CA 1
ATOM 1738 C C . PHE A 1 220 ? -10.365 15.518 11.493 1.00 65.31 220 PHE A C 1
ATOM 1740 O O . PHE A 1 220 ? -9.567 15.660 10.584 1.00 65.31 220 PHE A O 1
ATOM 1747 N N . ILE A 1 221 ? -11.141 14.425 11.522 1.00 70.25 221 ILE A N 1
ATOM 1748 C CA . ILE A 1 221 ? -10.849 13.277 10.624 1.00 70.25 221 ILE A CA 1
ATOM 1749 C C . ILE A 1 221 ? -11.260 13.520 9.158 1.00 70.25 221 ILE A C 1
ATOM 1751 O O . ILE A 1 221 ? -10.704 12.902 8.253 1.00 70.25 221 ILE A O 1
ATOM 1755 N N . GLU A 1 222 ? -12.178 14.456 8.892 1.00 70.81 222 GLU A N 1
ATOM 1756 C CA . GLU A 1 222 ? -12.509 14.866 7.515 1.00 70.81 222 GLU A CA 1
ATOM 1757 C C . GLU A 1 222 ? -11.289 15.412 6.758 1.00 70.81 222 GLU A C 1
ATOM 1759 O O . GLU A 1 222 ? -11.221 15.237 5.548 1.00 70.81 222 GLU A O 1
ATOM 1764 N N . GLN A 1 223 ? -10.289 15.965 7.455 1.00 75.56 223 GLN A N 1
ATOM 1765 C CA . GLN A 1 223 ? -9.050 16.446 6.829 1.00 75.56 223 GLN A CA 1
ATOM 1766 C C . GLN A 1 223 ? -8.229 15.323 6.173 1.00 75.56 223 GLN A C 1
ATOM 1768 O O . GLN A 1 223 ? -7.391 15.589 5.322 1.00 75.56 223 GLN A O 1
ATOM 1773 N N . TYR A 1 224 ? -8.467 14.066 6.565 1.00 79.56 224 TYR A N 1
ATOM 1774 C CA . TYR A 1 224 ? -7.835 12.893 5.961 1.00 79.56 224 TYR A CA 1
ATOM 1775 C C . TYR A 1 224 ? -8.645 12.308 4.799 1.00 79.56 224 TYR A C 1
ATOM 1777 O O . TYR A 1 224 ? -8.193 11.360 4.162 1.00 79.56 224 TYR A O 1
ATOM 1785 N N . LEU A 1 225 ? -9.855 12.825 4.550 1.00 74.62 225 LEU A N 1
ATOM 1786 C CA . LEU A 1 225 ? -10.719 12.400 3.446 1.00 74.62 225 LEU A CA 1
ATOM 1787 C C . LEU A 1 225 ? -10.508 13.233 2.174 1.00 74.62 225 LEU A C 1
ATOM 1789 O O . LEU A 1 225 ? -11.096 12.895 1.150 1.00 74.62 225 LEU A O 1
ATOM 1793 N N . ASP A 1 226 ? -9.695 14.295 2.220 1.00 66.88 226 ASP A N 1
ATOM 1794 C CA . ASP A 1 226 ? -9.371 15.080 1.030 1.00 66.88 226 ASP A CA 1
ATOM 1795 C C . ASP A 1 226 ? -8.495 14.254 0.059 1.00 66.88 226 ASP A C 1
ATOM 1797 O O . ASP A 1 226 ? -7.388 13.811 0.363 1.00 66.88 226 ASP A O 1
ATOM 1801 N N . ASP A 1 227 ? -9.054 14.032 -1.132 1.00 54.50 227 ASP A N 1
ATOM 1802 C CA . ASP A 1 227 ? -8.712 13.030 -2.155 1.00 54.50 227 ASP A CA 1
ATOM 1803 C C . ASP A 1 227 ? -7.372 13.226 -2.922 1.00 54.50 227 ASP A C 1
ATOM 1805 O O . ASP A 1 227 ? -7.189 12.631 -3.987 1.00 54.50 227 ASP A O 1
ATOM 1809 N N . ASP A 1 228 ? -6.400 14.009 -2.439 1.00 50.19 228 ASP A N 1
ATOM 1810 C CA . ASP A 1 228 ? -5.225 14.388 -3.262 1.00 50.19 228 ASP A CA 1
ATOM 1811 C C . ASP A 1 228 ? -3.979 13.486 -3.124 1.00 50.19 228 ASP A C 1
ATOM 1813 O O . ASP A 1 228 ? -3.058 13.560 -3.939 1.00 50.19 228 ASP A O 1
ATOM 1817 N N . HIS A 1 229 ? -3.947 12.538 -2.183 1.00 50.88 229 HIS A N 1
ATOM 1818 C CA . HIS A 1 229 ? -2.798 11.622 -2.041 1.00 50.88 229 HIS A CA 1
ATOM 1819 C C . HIS A 1 229 ? -2.797 10.445 -3.039 1.00 50.88 229 HIS A C 1
ATOM 1821 O O . HIS A 1 229 ? -1.841 9.674 -3.103 1.00 50.88 229 HIS A O 1
ATOM 1827 N N . SER A 1 230 ? -3.839 10.312 -3.868 1.00 46.53 230 SER A N 1
ATOM 1828 C CA . SER A 1 230 ? -3.940 9.248 -4.883 1.00 46.53 230 SER A CA 1
ATOM 1829 C C . SER A 1 230 ? -3.241 9.590 -6.210 1.00 46.53 230 SER A C 1
ATOM 1831 O O . SER A 1 230 ? -3.091 8.717 -7.069 1.00 46.53 230 SER A O 1
ATOM 1833 N N . ALA A 1 231 ? -2.835 10.849 -6.415 1.00 39.62 231 ALA A N 1
ATOM 1834 C CA . ALA A 1 231 ? -2.437 11.350 -7.732 1.00 39.62 231 ALA A CA 1
ATOM 1835 C C . ALA A 1 231 ? -0.963 11.107 -8.118 1.00 39.62 231 ALA A C 1
ATOM 1837 O O . ALA A 1 231 ? -0.634 11.234 -9.296 1.00 39.62 231 ALA A O 1
ATOM 1838 N N . GLU A 1 232 ? -0.074 10.707 -7.201 1.00 39.47 232 GLU A N 1
ATOM 1839 C CA . GLU A 1 232 ? 1.366 10.608 -7.517 1.00 39.47 232 GLU A CA 1
ATOM 1840 C C . GLU A 1 232 ? 1.891 9.197 -7.842 1.00 39.47 232 GLU A C 1
ATOM 1842 O O . GLU A 1 232 ? 3.038 9.053 -8.256 1.00 39.47 232 GLU A O 1
ATOM 1847 N N . VAL A 1 233 ? 1.073 8.140 -7.754 1.00 37.75 233 VAL A N 1
ATOM 1848 C CA . VAL A 1 233 ? 1.539 6.757 -8.034 1.00 37.75 233 VAL A CA 1
ATOM 1849 C C . VAL A 1 233 ? 1.425 6.368 -9.521 1.00 37.75 233 VAL A C 1
ATOM 1851 O O . VAL A 1 233 ? 1.688 5.232 -9.910 1.00 37.75 233 VAL A O 1
ATOM 1854 N N . SER A 1 234 ? 1.077 7.299 -10.411 1.00 37.44 234 SER A N 1
ATOM 1855 C CA . SER A 1 234 ? 1.074 7.049 -11.858 1.00 37.44 234 SER A CA 1
ATOM 1856 C C . SER A 1 234 ? 2.090 7.923 -12.577 1.00 37.44 234 SER A C 1
ATOM 1858 O O . SER A 1 234 ? 1.709 8.979 -13.061 1.00 37.44 234 SER A O 1
ATOM 1860 N N . LEU A 1 235 ? 3.340 7.445 -12.680 1.00 34.00 235 LEU A N 1
ATOM 1861 C CA . LEU A 1 235 ? 4.253 7.628 -13.826 1.00 34.00 235 LEU A CA 1
ATOM 1862 C C . LEU A 1 235 ? 5.386 6.572 -13.824 1.00 34.00 235 LEU A C 1
ATOM 1864 O O . LEU A 1 235 ? 6.083 6.357 -12.796 1.00 34.00 235 LEU A O 1
#

Mean predicted aligned error: 15.82 Å

Radius of gyration: 33.98 Å; Cα contacts (8 Å, |Δi|>4): 166; chains: 1; bounding box: 73×72×76 Å

Secondary structure (DSSP, 8-state):
--SSPPPHHHHHHHHHHHHHHHHHHHHHTSPPPHHHHHHHHT--HHHHHHHHHHTSPPPPTT-EEEEE-GGGB-TTSSBTT--HHHHHHHH---------------------PPPS-EEEEEGGGGS--SSSPPHHHHHHHHHHHHHHHHHHHHHS-HHHHHHHHHHHT---TT-TT-TTTSSPPPHHHHHHHHTS-HHHHHHHHHHHHHHHHHH-SSSSGGGG--GGGGSSS--

pLDDT: mean 77.27, std 19.59, range [32.19, 97.69]

Nearest PDB structures (foldseek):
  6ccv-assembly1_F  TM=7.396E-01  e=8.401E-09  Mycolicibacterium smegmatis MC2 155
  8x6f-assembly1_E  TM=7.711E-01  e=7.027E-08  Staphylococcus aureus
  8jke-assembly1_F  TM=6.787E-01  e=7.442E-07  Streptomyces coelicolor A3(2)
  8r6p-assembly1_F  TM=7.128E-01  e=1.700E-06  Mycolicibacterium smegmatis MC2 155
  6uu8-assembly1_FFF  TM=6.806E-01  e=2.283E-06  Escherichia coli